Protein AF-A0A960VH17-F1 (afdb_monomer_lite)

Secondary structure (DSSP, 8-state):
--------------------SHHHHHH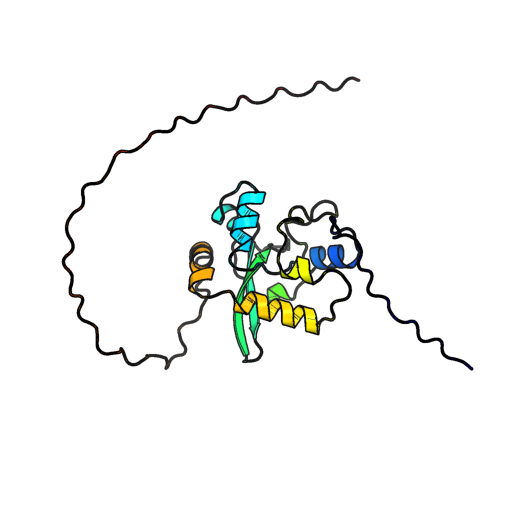HHH-PPPPPTTHHHHHHHHHTS-HHHHHHHHEEEEEEE-TTS-EEEEEEEPEE-TTPPTT-EE-HHHHHS--EETTEETTEETTGGG--HHHHH--S---HHHHHHHHHHHHHT--HHHHHHHHHHHTS-SSPPPPTT-----PPP------------------PPPPPPPPPPPPPP-

pLDDT: mean 80.79, std 18.69, range [43.81, 98.5]

Structure (mmCIF, N/CA/C/O backbone):
data_AF-A0A960VH17-F1
#
_entry.id   AF-A0A960VH17-F1
#
loop_
_atom_site.group_PDB
_atom_site.id
_atom_site.type_symbol
_atom_site.label_atom_id
_atom_site.label_alt_id
_atom_site.label_comp_id
_atom_site.label_asym_id
_atom_site.label_entity_id
_atom_site.label_seq_id
_atom_site.pdbx_PDB_ins_code
_atom_site.Cartn_x
_atom_site.Cartn_y
_atom_site.Cartn_z
_atom_site.occupancy
_atom_site.B_iso_or_equiv
_atom_site.auth_seq_id
_atom_site.auth_comp_id
_atom_site.auth_asym_id
_atom_site.auth_atom_id
_atom_site.pdbx_PDB_model_num
ATOM 1 N N . MET A 1 1 ? 15.219 -52.014 -0.906 1.00 49.75 1 MET A N 1
ATOM 2 C CA . MET A 1 1 ? 15.205 -50.657 -0.312 1.00 49.75 1 MET A CA 1
ATOM 3 C C . MET A 1 1 ? 14.188 -49.808 -1.069 1.00 49.75 1 MET A C 1
ATOM 5 O O . MET A 1 1 ? 14.532 -49.190 -2.068 1.00 49.75 1 MET A O 1
ATOM 9 N N . SER A 1 2 ? 12.920 -49.853 -0.655 1.00 45.81 2 SER A N 1
ATOM 10 C CA . SER A 1 2 ? 11.811 -49.176 -1.341 1.00 45.81 2 SER A CA 1
ATOM 11 C C . SER A 1 2 ? 11.645 -47.758 -0.803 1.00 45.81 2 SER A C 1
ATOM 13 O O . SER A 1 2 ? 11.395 -47.568 0.384 1.00 45.81 2 SER A O 1
ATOM 15 N N . ARG A 1 3 ? 11.810 -46.754 -1.669 1.00 52.03 3 ARG A N 1
ATOM 16 C CA . ARG A 1 3 ? 11.534 -45.353 -1.340 1.00 52.03 3 ARG A CA 1
ATOM 17 C C . ARG A 1 3 ? 10.036 -45.099 -1.508 1.00 52.03 3 ARG A C 1
ATOM 19 O O . ARG A 1 3 ? 9.555 -45.011 -2.633 1.00 52.03 3 ARG A O 1
ATOM 26 N N . SER A 1 4 ? 9.313 -44.986 -0.397 1.00 51.56 4 SER A N 1
ATOM 27 C CA . SER A 1 4 ? 7.929 -44.507 -0.390 1.00 51.56 4 SER A CA 1
ATOM 28 C C . SER A 1 4 ? 7.892 -43.037 -0.801 1.00 51.56 4 SER A C 1
ATOM 30 O O . SER A 1 4 ? 8.366 -42.161 -0.078 1.00 51.56 4 SER A O 1
ATOM 32 N N . ALA A 1 5 ? 7.338 -42.770 -1.980 1.00 49.50 5 ALA A N 1
ATOM 33 C CA . ALA A 1 5 ? 7.021 -41.429 -2.438 1.00 49.50 5 ALA A CA 1
ATOM 34 C C . ALA A 1 5 ? 5.767 -40.931 -1.702 1.00 49.50 5 ALA A C 1
ATOM 36 O O . ALA A 1 5 ? 4.652 -41.364 -1.988 1.00 49.50 5 ALA A O 1
ATOM 37 N N . SER A 1 6 ? 5.942 -40.020 -0.744 1.00 47.84 6 SER A N 1
ATOM 38 C CA . SER A 1 6 ? 4.823 -39.310 -0.121 1.00 47.84 6 SER A CA 1
ATOM 39 C C . SER A 1 6 ? 4.220 -38.331 -1.125 1.00 47.84 6 SER A C 1
ATOM 41 O O . SER A 1 6 ? 4.734 -37.231 -1.333 1.00 47.84 6 SER A O 1
ATOM 43 N N . ALA A 1 7 ? 3.120 -38.739 -1.754 1.00 47.25 7 ALA A N 1
ATOM 44 C CA . ALA A 1 7 ? 2.261 -37.859 -2.527 1.00 47.25 7 ALA A CA 1
ATOM 45 C C . ALA A 1 7 ? 1.708 -36.761 -1.602 1.00 47.25 7 ALA A C 1
ATOM 47 O O . ALA A 1 7 ? 0.885 -37.013 -0.721 1.00 47.25 7 ALA A O 1
ATOM 48 N N . GLY A 1 8 ? 2.196 -35.533 -1.784 1.00 43.81 8 GLY A N 1
ATOM 49 C CA . GLY A 1 8 ? 1.708 -34.344 -1.095 1.00 43.81 8 GLY A CA 1
ATOM 50 C C . GLY A 1 8 ? 0.272 -34.036 -1.508 1.00 43.81 8 GLY A C 1
ATOM 51 O O . GLY A 1 8 ? 0.038 -33.297 -2.463 1.00 43.81 8 GLY A O 1
ATOM 52 N N . GLY A 1 9 ? -0.692 -34.611 -0.788 1.00 44.69 9 GLY A N 1
ATOM 53 C CA . GLY A 1 9 ? -2.101 -34.261 -0.905 1.00 44.69 9 GLY A CA 1
ATOM 54 C C . GLY A 1 9 ? -2.288 -32.774 -0.615 1.00 44.69 9 GLY A C 1
ATOM 55 O O . GLY A 1 9 ? -2.031 -32.311 0.499 1.00 44.69 9 GLY A O 1
ATOM 56 N N . ARG A 1 10 ? -2.720 -32.017 -1.629 1.00 50.59 10 ARG A N 1
ATOM 57 C CA . ARG A 1 10 ? -3.148 -30.623 -1.473 1.00 50.59 10 ARG A CA 1
ATOM 58 C C . ARG A 1 10 ? -4.340 -30.631 -0.522 1.00 50.59 10 ARG A C 1
ATOM 60 O O . ARG A 1 10 ? -5.415 -31.102 -0.882 1.00 50.59 10 ARG A O 1
ATOM 67 N N . ARG A 1 11 ? -4.137 -30.176 0.714 1.00 49.09 11 ARG A N 1
ATOM 68 C CA . ARG A 1 11 ? -5.220 -30.063 1.690 1.00 49.09 11 ARG A CA 1
ATOM 69 C C . ARG A 1 11 ? -6.131 -28.924 1.245 1.00 49.09 11 ARG A C 1
ATOM 71 O O . ARG A 1 11 ? -5.797 -27.759 1.436 1.00 49.09 11 ARG A O 1
ATOM 78 N N . SER A 1 12 ? -7.279 -29.271 0.677 1.00 49.59 12 SER A N 1
ATOM 79 C CA . SER A 1 12 ? -8.431 -28.380 0.525 1.00 49.59 12 SER A CA 1
ATOM 80 C C . SER A 1 12 ? -9.071 -28.162 1.900 1.00 49.59 12 SER A C 1
ATOM 82 O O . SER A 1 12 ? -10.151 -28.671 2.185 1.00 49.59 12 SER A O 1
ATOM 84 N N . GLY A 1 13 ? -8.350 -27.501 2.808 1.00 47.81 13 GLY A N 1
ATOM 85 C CA . GLY A 1 13 ? -8.914 -27.079 4.086 1.00 47.81 13 GLY A CA 1
ATOM 86 C C . GLY A 1 13 ? -9.964 -25.980 3.880 1.00 47.81 13 GLY A C 1
ATOM 87 O O . GLY A 1 13 ? -9.928 -25.295 2.853 1.00 47.81 13 GLY A O 1
ATOM 88 N N . PRO A 1 14 ? -10.892 -25.789 4.837 1.00 47.84 14 PRO A N 1
ATOM 89 C CA . PRO A 1 14 ? -11.788 -24.635 4.826 1.00 47.84 14 PRO A CA 1
ATOM 90 C C . PRO A 1 14 ? -10.966 -23.340 4.733 1.00 47.84 14 PRO A C 1
ATOM 92 O O . PRO A 1 14 ? -9.816 -23.329 5.189 1.00 47.84 14 PRO A O 1
ATOM 95 N N . PRO A 1 15 ? -11.512 -22.255 4.149 1.00 54.75 15 PRO A N 1
ATOM 96 C CA . PRO A 1 15 ? -10.801 -20.989 4.078 1.00 54.75 15 PRO A CA 1
ATOM 97 C C . PRO A 1 15 ? -10.392 -20.606 5.497 1.00 54.75 15 PRO A C 1
ATOM 99 O O . PRO A 1 15 ? -11.246 -20.370 6.351 1.00 54.75 15 PRO A O 1
ATOM 102 N N . VAL A 1 16 ? -9.082 -20.606 5.757 1.00 55.97 16 VAL A N 1
ATOM 103 C CA . VAL A 1 16 ? -8.536 -20.118 7.020 1.00 55.97 16 VAL A CA 1
ATOM 104 C C . VAL A 1 16 ? -9.136 -18.733 7.246 1.00 55.97 16 VAL A C 1
ATOM 106 O O . VAL A 1 16 ? -9.121 -17.886 6.359 1.00 55.97 16 VAL A O 1
ATOM 109 N N . SER A 1 17 ? -9.783 -18.539 8.389 1.00 62.47 17 SER A N 1
ATOM 110 C CA . SER A 1 17 ? -10.393 -17.267 8.786 1.00 62.47 17 SER A CA 1
ATOM 111 C C . SER A 1 17 ? -9.445 -16.436 9.657 1.00 62.47 17 SER A C 1
ATOM 113 O O . SER A 1 17 ? -9.816 -15.363 10.127 1.00 62.47 17 SER A O 1
ATOM 115 N N . SER A 1 18 ? -8.225 -16.930 9.887 1.00 67.19 18 SER A N 1
ATOM 116 C CA . SER A 1 18 ? -7.222 -16.347 10.774 1.00 67.19 18 SER A CA 1
ATOM 117 C C . SER A 1 18 ? -5.818 -16.391 10.153 1.00 67.19 18 SER A C 1
ATOM 119 O O . SER A 1 18 ? -5.448 -17.307 9.42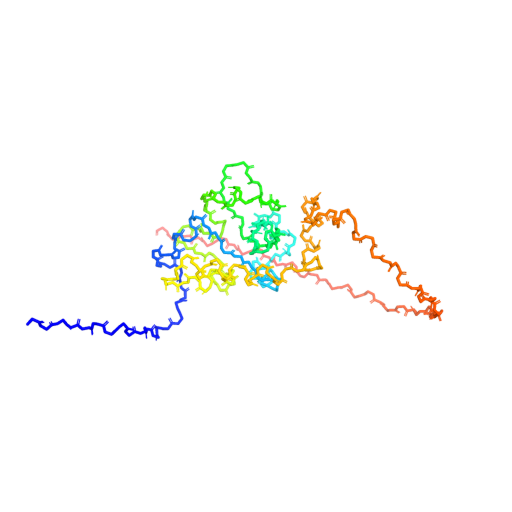3 1.00 67.19 18 SER A O 1
ATOM 121 N N . CYS A 1 19 ? -5.016 -15.363 10.448 1.00 70.38 19 CYS A N 1
ATOM 122 C CA . CYS A 1 19 ? -3.576 -15.281 10.151 1.00 70.38 19 CYS A CA 1
ATOM 123 C C . CYS A 1 19 ? -2.741 -15.878 11.308 1.00 70.38 19 CYS A C 1
ATOM 125 O O . CYS A 1 19 ? -1.740 -15.291 11.717 1.00 70.38 19 CYS A O 1
ATOM 127 N N . ASP A 1 20 ? -3.161 -16.989 11.910 1.00 80.06 20 ASP A N 1
ATOM 128 C CA . ASP A 1 20 ? -2.498 -17.534 13.104 1.00 80.06 20 ASP A CA 1
ATOM 129 C C . ASP A 1 20 ? -1.308 -18.454 12.798 1.00 80.06 20 ASP A C 1
ATOM 131 O O . ASP A 1 20 ? -0.511 -18.718 13.704 1.00 80.06 20 ASP A O 1
ATOM 135 N N . CYS A 1 21 ? -1.126 -18.886 11.548 1.00 85.00 21 CYS A N 1
ATOM 136 C CA . CYS A 1 21 ? 0.001 -19.726 11.158 1.00 85.00 21 CYS A CA 1
ATOM 137 C C . CYS A 1 21 ? 1.337 -18.956 11.184 1.00 85.00 21 CYS A C 1
ATOM 139 O O . CYS A 1 21 ? 1.386 -17.728 11.047 1.00 85.00 21 CYS A O 1
ATOM 141 N N . ARG A 1 22 ? 2.448 -19.692 11.336 1.00 86.81 22 ARG A N 1
ATOM 142 C CA . ARG A 1 22 ? 3.808 -19.126 11.412 1.00 86.81 22 ARG A CA 1
ATOM 143 C C . ARG A 1 22 ? 4.125 -18.210 10.224 1.00 86.81 22 ARG A C 1
ATOM 145 O O . ARG A 1 22 ? 4.656 -17.123 10.436 1.00 86.81 22 ARG A O 1
ATOM 152 N N . ASP A 1 23 ? 3.754 -18.617 9.013 1.00 85.25 23 ASP A N 1
ATOM 153 C CA . ASP A 1 23 ? 4.067 -17.885 7.781 1.00 85.25 23 ASP A CA 1
ATOM 154 C C . ASP A 1 23 ? 3.298 -16.561 7.692 1.00 85.25 23 ASP A C 1
ATOM 156 O O . ASP A 1 23 ? 3.877 -15.523 7.378 1.00 85.25 23 ASP A O 1
ATOM 160 N N . CYS A 1 24 ? 2.009 -16.557 8.049 1.00 86.06 24 CYS A N 1
ATOM 161 C CA . CYS A 1 24 ? 1.203 -15.336 8.082 1.00 86.06 24 CYS A CA 1
ATOM 162 C C . CYS A 1 24 ? 1.734 -14.328 9.102 1.00 86.06 24 CYS A C 1
ATOM 164 O O . CYS A 1 24 ? 1.827 -13.134 8.798 1.00 86.06 24 CYS A O 1
ATOM 166 N N . ARG A 1 25 ? 2.114 -14.798 10.297 1.00 90.44 25 ARG A N 1
ATOM 167 C CA . ARG A 1 25 ? 2.736 -13.943 11.317 1.00 90.44 25 ARG A CA 1
ATOM 168 C C . ARG A 1 25 ? 4.072 -13.396 10.823 1.00 90.44 25 ARG A C 1
ATOM 170 O O . ARG A 1 25 ? 4.312 -12.199 10.943 1.00 90.44 25 ARG A O 1
ATOM 177 N N . ALA A 1 26 ? 4.909 -14.238 10.214 1.00 89.94 26 ALA A N 1
ATOM 178 C CA . ALA A 1 26 ? 6.190 -13.819 9.653 1.00 89.94 26 ALA A CA 1
ATOM 179 C C . ALA A 1 26 ? 6.017 -12.763 8.548 1.00 89.94 26 ALA A C 1
ATOM 181 O O . ALA A 1 26 ? 6.716 -11.751 8.567 1.00 89.94 26 ALA A O 1
ATOM 182 N N . ALA A 1 27 ? 5.055 -12.933 7.637 1.00 89.31 27 ALA A N 1
ATOM 183 C CA . ALA A 1 27 ? 4.738 -11.931 6.620 1.00 89.31 27 ALA A CA 1
ATOM 184 C C . ALA A 1 27 ? 4.306 -10.601 7.261 1.00 89.31 27 ALA A C 1
ATOM 186 O O . ALA A 1 27 ? 4.844 -9.545 6.929 1.00 89.31 27 ALA A O 1
ATOM 187 N N . CYS A 1 28 ? 3.413 -10.654 8.254 1.00 92.94 28 CYS A N 1
ATOM 188 C CA . CYS A 1 28 ? 2.972 -9.472 8.994 1.00 92.94 28 CYS A CA 1
ATOM 189 C C . CYS A 1 28 ? 4.098 -8.772 9.771 1.00 92.94 28 CYS A C 1
ATOM 191 O O . CYS A 1 28 ? 3.999 -7.574 10.018 1.00 92.94 28 CYS A O 1
ATOM 193 N N . LEU A 1 29 ? 5.157 -9.484 10.158 1.00 92.81 29 LEU A N 1
ATOM 194 C CA . LEU A 1 29 ? 6.294 -8.928 10.896 1.00 92.81 29 LEU A CA 1
ATOM 195 C C . LEU A 1 29 ? 7.413 -8.374 9.998 1.00 92.81 29 LEU A C 1
ATOM 197 O O . LEU A 1 29 ? 8.260 -7.637 10.496 1.00 92.81 29 LEU A O 1
ATOM 201 N N . ASN A 1 30 ? 7.428 -8.702 8.701 1.00 90.38 30 ASN A N 1
ATOM 202 C CA . ASN A 1 30 ? 8.546 -8.367 7.809 1.00 90.38 30 ASN A CA 1
ATOM 203 C C . ASN A 1 30 ? 8.131 -7.565 6.568 1.00 90.38 30 ASN A C 1
ATOM 205 O O . ASN A 1 30 ? 8.759 -6.556 6.224 1.00 90.38 30 ASN A O 1
ATOM 209 N N . SER A 1 31 ? 7.088 -8.021 5.878 1.00 85.75 31 SER A N 1
ATOM 210 C CA . SER A 1 31 ? 6.718 -7.550 4.544 1.00 85.75 31 SER A CA 1
ATOM 211 C C . SER A 1 31 ? 5.203 -7.602 4.380 1.00 85.75 31 SER A C 1
ATOM 213 O O . SER A 1 31 ? 4.673 -8.619 3.927 1.00 85.75 31 SER A O 1
ATOM 215 N N . PRO A 1 32 ? 4.479 -6.527 4.740 1.00 85.62 32 PRO A N 1
ATOM 216 C CA . PRO A 1 32 ? 3.076 -6.431 4.377 1.00 85.62 32 PRO A CA 1
ATOM 217 C C . PRO A 1 32 ? 2.916 -6.525 2.855 1.00 85.62 32 PRO A C 1
ATOM 219 O O . PRO A 1 32 ? 3.724 -5.991 2.094 1.00 85.62 32 PRO A O 1
ATOM 222 N N . GLY A 1 33 ? 1.874 -7.231 2.428 1.00 94.12 33 GLY A N 1
ATOM 223 C CA . GLY A 1 33 ? 1.557 -7.424 1.020 1.00 94.12 33 GLY A CA 1
ATOM 224 C C . GLY A 1 33 ? 0.962 -6.178 0.366 1.00 94.12 33 GLY A C 1
ATOM 225 O O . GLY A 1 33 ? 0.582 -5.219 1.034 1.00 94.12 33 GLY A O 1
ATOM 226 N N . TRP A 1 34 ? 0.848 -6.208 -0.955 1.00 97.06 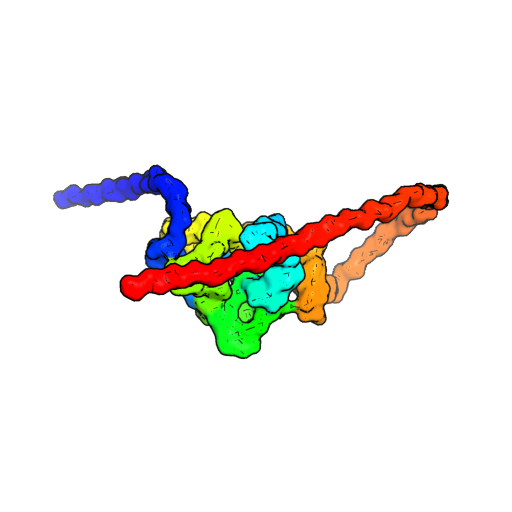34 TRP A N 1
ATOM 227 C CA . TRP A 1 34 ? 0.410 -5.072 -1.758 1.00 97.06 34 TRP A CA 1
ATOM 228 C C . TRP A 1 34 ? -1.065 -5.169 -2.143 1.00 97.06 34 TRP A C 1
ATOM 230 O O . TRP A 1 34 ? -1.589 -6.251 -2.430 1.00 97.06 34 TRP A O 1
ATOM 240 N N . PHE A 1 35 ? -1.748 -4.025 -2.134 1.00 98.25 35 PHE A N 1
ATOM 241 C CA . PHE A 1 35 ? -3.146 -3.925 -2.539 1.00 98.25 35 PHE A CA 1
ATOM 242 C C . PHE A 1 35 ? -3.265 -3.850 -4.058 1.00 98.25 35 PHE A C 1
ATOM 244 O O . PHE A 1 35 ? -2.418 -3.269 -4.731 1.00 98.25 35 PHE A O 1
ATOM 251 N N . ARG A 1 36 ? -4.370 -4.353 -4.605 1.00 98.00 36 ARG A N 1
ATOM 252 C CA . ARG A 1 36 ? -4.872 -3.959 -5.928 1.00 98.00 36 ARG A CA 1
ATOM 253 C C . ARG A 1 36 ? -5.592 -2.603 -5.840 1.00 98.00 36 ARG A C 1
ATOM 255 O O . ARG A 1 36 ? -6.128 -2.291 -4.774 1.00 98.00 36 ARG A O 1
ATOM 262 N N . PRO A 1 37 ? -5.708 -1.837 -6.944 1.00 96.75 37 PRO A N 1
ATOM 263 C CA . PRO A 1 37 ? -6.351 -0.517 -6.944 1.00 96.75 37 PRO A CA 1
ATOM 264 C C . PRO A 1 37 ? -7.713 -0.441 -6.235 1.00 96.75 37 PRO A C 1
ATOM 266 O O . PRO A 1 37 ? -7.950 0.459 -5.434 1.00 96.75 37 PRO A O 1
ATOM 269 N N . GLY A 1 38 ? -8.597 -1.417 -6.460 1.00 95.88 38 GLY A N 1
ATOM 270 C CA . GLY A 1 38 ? -9.926 -1.443 -5.836 1.00 95.88 38 GLY A CA 1
ATOM 271 C C . GLY A 1 38 ? -9.944 -1.827 -4.349 1.00 95.88 38 GLY A C 1
ATOM 272 O O . GLY A 1 38 ? -10.905 -1.504 -3.652 1.00 95.88 38 GLY A O 1
ATOM 273 N N . GLN A 1 39 ? -8.902 -2.488 -3.832 1.00 98.19 39 GLN A N 1
ATOM 274 C CA . GLN A 1 39 ? -8.908 -3.015 -2.461 1.00 98.19 39 GLN A CA 1
ATOM 275 C C . GLN A 1 39 ? -8.767 -1.922 -1.400 1.00 98.19 39 GLN A C 1
ATOM 277 O O . GLN A 1 39 ? -9.296 -2.076 -0.303 1.00 98.19 39 GLN A O 1
ATOM 282 N N . VAL A 1 40 ? -8.120 -0.795 -1.718 1.00 98.31 40 VAL A N 1
ATOM 283 C CA . VAL A 1 40 ? -7.977 0.313 -0.757 1.00 98.31 40 VAL A CA 1
ATOM 284 C C . VAL A 1 40 ? -9.343 0.898 -0.382 1.00 98.31 40 VAL A C 1
ATOM 286 O O . VAL A 1 40 ? -9.575 1.232 0.777 1.00 98.31 40 VAL A O 1
ATOM 289 N N . LYS A 1 41 ? -10.292 0.946 -1.328 1.00 98.19 41 LYS A N 1
ATOM 290 C CA . LYS A 1 41 ? -11.676 1.355 -1.045 1.00 98.19 41 LYS A CA 1
ATOM 291 C C . LYS A 1 41 ? -12.376 0.370 -0.104 1.00 98.19 41 LYS A C 1
ATOM 293 O O . LYS A 1 41 ? -13.049 0.800 0.826 1.00 98.19 41 LYS A O 1
ATOM 298 N N . ALA A 1 42 ? -12.206 -0.935 -0.325 1.00 98.06 42 ALA A N 1
ATOM 299 C CA . ALA A 1 42 ? -12.773 -1.965 0.548 1.00 98.06 42 ALA A CA 1
ATOM 300 C C . ALA A 1 42 ? -12.196 -1.885 1.971 1.00 98.06 42 ALA A C 1
ATOM 302 O O . ALA A 1 42 ? -12.942 -1.980 2.941 1.00 98.06 42 ALA A O 1
ATOM 303 N N . LEU A 1 43 ? -10.889 -1.632 2.092 1.00 98.38 43 LEU A N 1
ATOM 304 C CA . LEU A 1 43 ? -10.232 -1.376 3.370 1.00 98.38 43 LEU A CA 1
ATOM 305 C C . LEU A 1 43 ? -10.820 -0.149 4.078 1.00 98.38 43 LEU A C 1
ATOM 307 O O . LEU A 1 43 ? -11.151 -0.231 5.254 1.00 98.38 43 LEU A O 1
ATOM 311 N N . ALA A 1 44 ? -10.971 0.972 3.370 1.00 98.38 44 ALA A N 1
ATOM 312 C CA . ALA A 1 44 ? -11.526 2.197 3.942 1.00 98.38 44 ALA A CA 1
ATOM 313 C C . ALA A 1 44 ? -12.952 1.991 4.477 1.00 98.38 44 ALA A C 1
ATOM 315 O O . ALA A 1 44 ? -13.243 2.345 5.617 1.00 98.38 44 ALA A O 1
ATOM 316 N N . ILE A 1 45 ? -13.803 1.305 3.704 1.00 98.31 45 ILE A N 1
ATOM 317 C CA . ILE A 1 45 ? -15.154 0.915 4.135 1.00 98.31 45 ILE A CA 1
ATOM 318 C C . ILE A 1 45 ? -15.099 0.029 5.384 1.00 98.31 45 ILE A C 1
ATOM 320 O O . ILE A 1 45 ? -15.846 0.264 6.329 1.00 98.31 45 ILE A O 1
ATOM 324 N N . HIS A 1 46 ? -14.211 -0.967 5.407 1.00 97.50 46 HIS A N 1
ATOM 325 C CA . HIS A 1 46 ? -14.062 -1.878 6.542 1.00 97.50 46 HIS A CA 1
ATOM 326 C C . HIS A 1 46 ? -13.642 -1.160 7.831 1.00 97.50 46 HIS A C 1
ATOM 328 O O . HIS A 1 46 ? -14.105 -1.521 8.908 1.00 97.50 46 HIS A O 1
ATOM 334 N N . LEU A 1 47 ? -12.790 -0.138 7.719 1.00 97.50 47 LEU A N 1
ATOM 335 C CA . LEU A 1 47 ? -12.339 0.669 8.854 1.00 97.50 47 LEU A CA 1
ATOM 336 C C . LEU A 1 47 ? -13.329 1.780 9.238 1.00 97.50 47 LEU A C 1
ATOM 338 O O . LEU A 1 47 ? -13.180 2.374 10.301 1.00 97.50 47 LEU A O 1
ATOM 342 N N . GLY A 1 48 ? -14.333 2.063 8.402 1.00 98.19 48 GLY A N 1
ATOM 343 C CA . GLY A 1 48 ? -15.257 3.179 8.612 1.00 98.19 48 GLY A CA 1
ATOM 344 C C . GLY A 1 48 ? -14.595 4.549 8.434 1.00 98.19 48 GLY A C 1
ATOM 345 O O . GLY A 1 48 ? -14.999 5.515 9.074 1.00 98.19 48 GLY A O 1
ATOM 346 N N . GLU A 1 49 ? -13.574 4.635 7.582 1.00 98.50 49 GLU A N 1
ATOM 347 C CA . GLU A 1 49 ? -12.749 5.829 7.379 1.00 98.50 49 GLU A CA 1
ATOM 348 C C . GLU A 1 49 ? -12.722 6.242 5.902 1.00 98.50 49 GLU A C 1
ATOM 350 O O . GLU A 1 49 ? -13.073 5.465 5.009 1.00 98.50 49 GLU A O 1
ATOM 355 N N . SER A 1 50 ? -12.291 7.474 5.615 1.00 98.25 50 SER A N 1
ATOM 356 C CA . SER A 1 50 ? -12.053 7.897 4.234 1.00 98.25 50 SER A CA 1
ATOM 357 C C . SER A 1 50 ? -10.777 7.251 3.673 1.00 98.25 50 SER A C 1
ATOM 359 O O . SER A 1 50 ? -9.868 6.874 4.413 1.00 98.25 50 SER A O 1
ATOM 361 N N . ILE A 1 51 ? -10.670 7.137 2.343 1.00 98.12 51 ILE A N 1
ATOM 362 C CA . ILE A 1 51 ? -9.444 6.626 1.699 1.00 98.12 51 ILE A CA 1
ATOM 363 C C . ILE A 1 51 ? -8.230 7.494 2.065 1.00 98.12 51 ILE A C 1
ATOM 365 O O . ILE A 1 51 ? -7.138 6.963 2.268 1.00 98.12 51 ILE A O 1
ATOM 369 N N . GLU A 1 52 ? -8.422 8.811 2.158 1.00 98.12 52 GLU A N 1
ATOM 370 C CA . GLU A 1 52 ? -7.368 9.753 2.526 1.00 98.12 52 GLU A CA 1
ATOM 371 C C . GLU A 1 52 ? -6.874 9.522 3.959 1.00 98.12 52 GLU A C 1
ATOM 373 O O . GLU A 1 52 ? -5.666 9.393 4.166 1.00 98.12 52 GLU A O 1
ATOM 378 N N . ASP A 1 53 ? -7.786 9.398 4.927 1.00 98.44 53 ASP A N 1
ATOM 379 C CA . ASP A 1 53 ? -7.430 9.174 6.334 1.00 98.44 53 ASP A CA 1
ATOM 380 C C . ASP A 1 53 ? -6.698 7.845 6.512 1.00 98.44 53 ASP A C 1
ATOM 382 O O . ASP A 1 53 ? -5.632 7.784 7.134 1.00 98.44 53 ASP A O 1
ATOM 386 N N . VAL A 1 54 ? -7.205 6.780 5.878 1.00 98.38 54 VAL A N 1
ATOM 387 C CA . VAL A 1 54 ? -6.538 5.474 5.894 1.00 98.38 54 VAL A CA 1
ATOM 388 C C . VAL A 1 54 ? -5.145 5.575 5.286 1.00 98.38 54 VAL A C 1
ATOM 390 O O . VAL A 1 54 ? -4.201 4.997 5.832 1.00 98.38 54 VAL A O 1
ATOM 393 N N . PHE A 1 55 ? -4.983 6.323 4.194 1.00 98.31 55 PHE A N 1
ATOM 394 C CA . PHE A 1 55 ? -3.682 6.495 3.566 1.00 98.31 55 PHE A CA 1
ATOM 395 C C . PHE A 1 55 ? -2.690 7.222 4.480 1.00 98.31 55 PHE A C 1
ATOM 397 O O . PHE A 1 55 ? -1.608 6.691 4.746 1.00 98.31 55 PHE A O 1
ATOM 404 N N . ARG A 1 56 ? -3.077 8.387 5.011 1.00 97.44 56 ARG A N 1
ATOM 405 C CA . ARG A 1 56 ? -2.236 9.219 5.888 1.00 97.44 56 ARG A CA 1
ATOM 406 C C . ARG A 1 56 ? -1.872 8.532 7.201 1.00 97.44 56 ARG A C 1
ATOM 408 O O . ARG A 1 56 ? -0.799 8.794 7.734 1.00 97.44 56 ARG A O 1
ATOM 415 N N . ALA A 1 57 ? -2.743 7.668 7.717 1.00 97.75 57 ALA A N 1
ATOM 416 C CA . ALA A 1 57 ? -2.536 7.011 9.003 1.00 97.75 57 ALA A CA 1
ATOM 417 C C . ALA A 1 57 ? -1.899 5.618 8.894 1.00 97.75 57 ALA A C 1
ATOM 419 O O . ALA A 1 57 ? -1.255 5.173 9.844 1.00 97.75 57 ALA A O 1
ATOM 420 N N . ARG A 1 58 ? -2.109 4.880 7.791 1.00 98.19 58 ARG A N 1
ATOM 421 C CA . ARG A 1 58 ? -1.831 3.428 7.767 1.00 98.19 58 ARG A CA 1
ATOM 422 C C . ARG A 1 58 ? -1.274 2.874 6.462 1.00 98.19 58 ARG A C 1
ATOM 424 O O . ARG A 1 58 ? -0.916 1.698 6.432 1.00 98.19 58 ARG A O 1
ATOM 431 N N . LEU A 1 59 ? -1.175 3.648 5.389 1.00 98.38 59 LEU A N 1
ATOM 432 C CA . LEU A 1 59 ? -0.655 3.135 4.118 1.00 98.38 59 LEU A CA 1
ATOM 433 C C . LEU A 1 59 ? 0.629 3.849 3.709 1.00 98.38 59 LEU A C 1
ATOM 435 O O . LEU A 1 59 ? 1.052 4.832 4.311 1.00 98.38 59 LEU A O 1
ATOM 439 N N . ALA A 1 60 ? 1.266 3.313 2.682 1.00 97.19 60 ALA A N 1
ATOM 440 C CA . ALA A 1 60 ? 2.379 3.926 1.985 1.00 97.19 60 ALA A CA 1
ATOM 441 C C . ALA A 1 60 ? 2.291 3.577 0.497 1.00 97.19 60 ALA A C 1
ATOM 443 O O . ALA A 1 60 ? 1.637 2.602 0.110 1.00 97.19 60 ALA A O 1
ATOM 444 N N . VAL A 1 61 ? 2.974 4.360 -0.333 1.00 97.44 61 VAL A N 1
ATOM 445 C CA . VAL A 1 61 ? 3.264 3.970 -1.713 1.00 97.44 61 VAL A CA 1
ATOM 446 C C . VAL A 1 61 ? 4.633 3.306 -1.725 1.00 97.44 61 VAL A C 1
ATOM 448 O O . VAL A 1 61 ? 5.628 3.936 -1.384 1.00 97.44 61 VAL A O 1
ATOM 451 N N . GLY A 1 62 ? 4.700 2.041 -2.117 1.00 95.44 62 GLY A N 1
ATOM 452 C CA . GLY A 1 62 ? 5.967 1.348 -2.309 1.00 95.44 62 GLY A CA 1
ATOM 453 C C . GLY A 1 62 ? 6.447 1.417 -3.756 1.00 95.44 62 GLY A C 1
ATOM 454 O O . GLY A 1 62 ? 5.639 1.555 -4.677 1.00 95.44 62 GLY A O 1
ATOM 455 N N . VAL A 1 63 ? 7.751 1.216 -3.952 1.00 94.25 63 VAL A N 1
ATOM 456 C CA . VAL A 1 63 ? 8.388 0.979 -5.256 1.00 94.25 63 VAL A CA 1
ATOM 457 C C . VAL A 1 63 ? 8.734 -0.504 -5.440 1.00 94.25 63 VAL A C 1
ATOM 459 O O . VAL A 1 63 ? 9.186 -1.170 -4.514 1.00 94.25 63 VAL A O 1
ATOM 462 N N . THR A 1 64 ? 8.562 -1.042 -6.646 1.00 93.62 64 THR A N 1
ATOM 463 C CA . THR A 1 64 ? 9.059 -2.371 -7.025 1.00 93.62 64 THR A CA 1
ATOM 464 C C . THR A 1 64 ? 9.775 -2.331 -8.374 1.00 93.62 64 THR A C 1
ATOM 466 O O . THR A 1 64 ? 9.416 -1.538 -9.246 1.00 93.62 64 THR A O 1
ATOM 469 N N . ALA A 1 65 ? 10.782 -3.189 -8.541 1.00 93.50 65 ALA A N 1
ATOM 470 C CA . ALA A 1 65 ? 11.510 -3.347 -9.793 1.00 93.50 65 ALA A CA 1
ATOM 471 C C . ALA A 1 65 ? 10.822 -4.382 -10.693 1.00 93.50 65 ALA A C 1
ATOM 473 O O . ALA A 1 65 ? 10.480 -5.493 -10.266 1.00 93.50 65 ALA A O 1
ATOM 474 N N . MET A 1 66 ? 10.651 -4.019 -11.957 1.00 94.00 66 MET A N 1
ATOM 475 C CA . MET A 1 66 ? 10.079 -4.870 -12.993 1.00 94.00 66 MET A CA 1
ATOM 476 C C . MET A 1 66 ? 11.178 -5.600 -13.783 1.00 94.00 66 MET A C 1
ATOM 478 O O . MET A 1 66 ? 12.338 -5.190 -13.740 1.00 94.00 66 MET A O 1
ATOM 482 N N . PRO A 1 67 ? 10.846 -6.690 -14.506 1.00 92.56 67 PRO A N 1
ATOM 483 C CA . PRO A 1 67 ? 11.824 -7.425 -15.316 1.00 92.56 67 PRO A CA 1
ATOM 484 C C . PRO A 1 67 ? 12.524 -6.581 -16.390 1.00 92.56 67 PRO A C 1
ATOM 486 O O . PRO A 1 67 ? 13.665 -6.862 -16.727 1.00 92.56 67 PR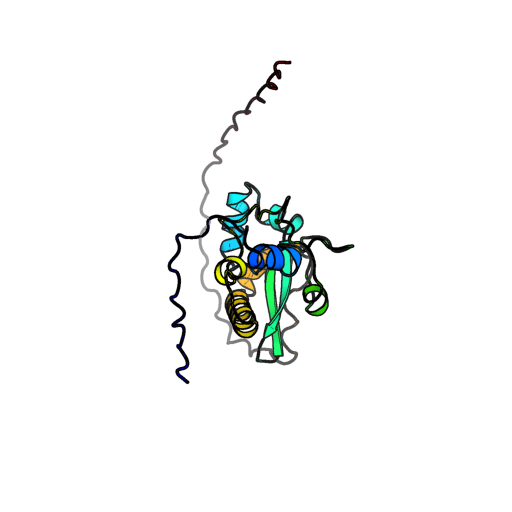O A O 1
ATOM 489 N N . ASP A 1 68 ? 11.855 -5.547 -16.903 1.00 93.12 68 ASP A N 1
ATOM 490 C CA . ASP A 1 68 ? 12.392 -4.600 -17.890 1.00 93.12 68 ASP A CA 1
ATOM 491 C C . ASP A 1 68 ? 13.298 -3.516 -17.269 1.00 93.12 68 ASP A C 1
ATOM 493 O O . ASP A 1 68 ? 13.681 -2.564 -17.943 1.00 93.12 68 ASP A O 1
ATOM 497 N N . GLY A 1 69 ? 13.606 -3.619 -15.972 1.00 92.75 69 GLY A N 1
ATOM 498 C CA . GLY A 1 69 ? 14.373 -2.625 -15.222 1.00 92.75 69 GLY A CA 1
ATOM 499 C C . GLY A 1 69 ? 13.572 -1.383 -14.820 1.00 92.75 69 GLY A C 1
ATOM 500 O O . GLY A 1 69 ? 14.085 -0.548 -14.075 1.00 92.75 69 GLY A O 1
ATOM 501 N N . SER A 1 70 ? 12.313 -1.250 -15.253 1.00 92.12 70 SER A N 1
ATOM 502 C CA . SER A 1 70 ? 11.468 -0.126 -14.851 1.00 92.12 70 SER A CA 1
ATOM 503 C C . SER A 1 70 ? 11.059 -0.225 -13.380 1.00 92.12 70 SER A C 1
ATOM 505 O O . SER A 1 70 ? 10.930 -1.308 -12.800 1.00 92.12 70 SER A O 1
ATOM 507 N N . LEU A 1 71 ? 10.823 0.934 -12.763 1.00 92.94 71 LEU A N 1
ATOM 508 C CA . LEU A 1 71 ? 10.261 1.026 -11.421 1.00 92.94 71 LEU A CA 1
ATOM 509 C C . LEU A 1 71 ? 8.757 1.261 -11.506 1.00 92.94 71 LEU A C 1
ATOM 511 O O . LEU A 1 71 ? 8.279 2.120 -12.252 1.00 92.94 71 LEU A O 1
ATOM 515 N N . ARG A 1 72 ? 7.999 0.514 -10.708 1.00 95.81 72 ARG A N 1
ATOM 516 C CA . ARG A 1 72 ? 6.549 0.669 -10.591 1.00 95.81 72 ARG A CA 1
ATOM 517 C C . ARG A 1 72 ? 6.155 0.931 -9.152 1.00 95.81 72 ARG A C 1
ATOM 519 O O . ARG A 1 72 ? 6.832 0.504 -8.222 1.00 95.81 72 ARG A O 1
ATOM 526 N N . HIS A 1 73 ? 5.040 1.630 -9.002 1.00 96.56 73 HIS A N 1
ATOM 527 C CA . HIS A 1 73 ? 4.503 2.037 -7.716 1.00 96.56 73 HIS A CA 1
ATOM 528 C C . HIS A 1 73 ? 3.207 1.294 -7.424 1.00 96.56 73 HIS A C 1
ATOM 530 O O . HIS A 1 73 ? 2.497 0.876 -8.334 1.00 96.56 73 HIS A O 1
ATOM 536 N N . GLY A 1 74 ? 2.875 1.176 -6.149 1.00 97.31 74 GLY A N 1
ATOM 537 C CA . GLY A 1 74 ? 1.646 0.547 -5.688 1.00 97.31 74 GLY A CA 1
ATOM 538 C C . GLY A 1 74 ? 1.422 0.834 -4.213 1.00 97.31 74 GLY A C 1
ATOM 539 O O . GLY A 1 74 ? 2.338 1.244 -3.502 1.00 97.31 74 GLY A O 1
ATOM 540 N N . VAL A 1 75 ? 0.186 0.657 -3.761 1.00 98.06 75 VAL A N 1
ATOM 541 C CA . VAL A 1 75 ? -0.190 0.958 -2.377 1.00 98.06 75 VAL A CA 1
ATOM 542 C C . VAL A 1 75 ? -0.063 -0.291 -1.516 1.00 98.06 75 VAL A C 1
ATOM 544 O O . VAL A 1 75 ? -0.498 -1.380 -1.897 1.00 98.06 75 VAL A O 1
ATOM 547 N N . MET A 1 76 ? 0.507 -0.122 -0.330 1.00 97.75 76 MET A N 1
ATOM 548 C CA . MET A 1 76 ? 0.715 -1.185 0.648 1.00 97.75 76 MET A CA 1
ATOM 549 C C . MET A 1 76 ? 0.441 -0.678 2.070 1.00 97.75 76 MET A C 1
ATOM 551 O O . MET A 1 76 ? 0.489 0.533 2.310 1.00 97.75 76 MET A O 1
ATOM 555 N N . PRO A 1 77 ? 0.166 -1.571 3.036 1.00 97.88 77 PRO A N 1
ATOM 556 C CA . PRO A 1 77 ? 0.189 -1.214 4.443 1.00 97.88 77 PRO A CA 1
ATOM 557 C C . PRO A 1 77 ? 1.534 -0.620 4.845 1.00 97.88 77 PRO A C 1
ATOM 559 O O . PRO A 1 77 ? 2.594 -1.095 4.437 1.00 97.88 77 PRO A O 1
ATOM 562 N N . HIS A 1 78 ? 1.490 0.392 5.696 1.00 97.44 78 HIS A N 1
ATOM 563 C CA . HIS A 1 78 ? 2.685 0.969 6.277 1.00 97.44 78 HIS A CA 1
ATOM 564 C C . HIS A 1 78 ? 3.399 -0.053 7.178 1.00 97.44 78 HIS A C 1
ATOM 566 O O . HIS A 1 78 ? 2.752 -0.797 7.929 1.00 97.44 78 HIS A O 1
ATOM 572 N N . LYS A 1 79 ? 4.738 -0.078 7.118 1.00 95.75 79 LYS A N 1
ATOM 573 C CA . LYS A 1 79 ? 5.552 -0.817 8.088 1.00 95.75 79 LYS A CA 1
ATOM 574 C C . LYS A 1 79 ? 5.901 0.110 9.248 1.00 95.75 79 LYS A C 1
ATOM 576 O O . LYS A 1 79 ? 6.548 1.131 9.043 1.00 95.75 79 LYS A O 1
ATOM 581 N N . LEU A 1 80 ? 5.520 -0.284 10.456 1.00 95.19 80 LEU A N 1
ATOM 582 C CA . LEU A 1 80 ? 5.942 0.347 11.696 1.00 95.19 80 LEU A CA 1
ATOM 583 C C . LEU A 1 80 ? 7.437 0.088 11.888 1.00 95.19 80 LEU A C 1
ATOM 585 O O . LEU A 1 80 ? 7.857 -1.031 12.196 1.00 95.19 80 LEU A O 1
ATOM 589 N N . ARG A 1 81 ? 8.225 1.133 11.642 1.00 88.62 81 ARG A N 1
ATOM 590 C CA . ARG A 1 81 ? 9.676 1.183 11.821 1.00 88.62 81 ARG A CA 1
ATOM 591 C C . ARG A 1 81 ? 10.084 2.616 12.150 1.00 88.62 81 ARG A C 1
ATOM 593 O O . ARG A 1 81 ? 9.426 3.559 11.710 1.00 88.62 81 ARG A O 1
ATOM 600 N N . ASP A 1 82 ? 11.191 2.762 12.864 1.00 79.12 82 ASP A N 1
ATOM 601 C CA . ASP A 1 82 ? 11.706 4.044 13.335 1.00 79.12 82 ASP A CA 1
ATOM 602 C C . ASP A 1 82 ? 11.806 5.095 12.216 1.00 79.12 82 ASP A C 1
ATOM 604 O O . ASP A 1 82 ? 12.442 4.894 11.174 1.00 79.12 82 ASP A O 1
ATOM 608 N N . GLY A 1 83 ? 11.128 6.224 12.447 1.00 84.12 83 GLY A N 1
ATOM 609 C CA . GLY A 1 83 ? 11.270 7.475 11.698 1.00 84.12 83 GLY A CA 1
ATOM 610 C C . GLY A 1 83 ? 10.452 7.618 10.412 1.00 84.12 83 GLY A C 1
ATOM 611 O O . GLY A 1 83 ? 10.334 8.735 9.903 1.00 84.12 83 GLY A O 1
ATOM 612 N N . LYS A 1 84 ? 9.851 6.549 9.873 1.00 90.94 84 LYS A N 1
ATOM 613 C CA . LYS A 1 84 ? 9.013 6.661 8.667 1.00 90.94 84 LYS A CA 1
ATOM 614 C C . LYS A 1 84 ? 7.557 6.892 9.035 1.00 90.94 84 LYS A C 1
ATOM 616 O O . LYS A 1 84 ? 6.983 6.176 9.842 1.00 90.94 84 LYS A O 1
ATOM 621 N N . LYS A 1 85 ? 6.954 7.895 8.400 1.00 94.25 85 LYS A N 1
ATOM 622 C CA . LYS A 1 85 ? 5.537 8.220 8.575 1.00 94.25 85 LYS A CA 1
ATOM 623 C C . LYS A 1 85 ? 4.695 7.491 7.521 1.00 94.25 85 LYS A C 1
ATOM 625 O O . LYS A 1 85 ? 5.176 7.314 6.394 1.00 94.25 85 LYS A O 1
ATOM 630 N N . PRO A 1 86 ? 3.463 7.075 7.837 1.00 96.94 86 PRO A N 1
ATOM 631 C CA . PRO A 1 86 ? 2.501 6.677 6.818 1.00 96.94 86 PRO A CA 1
ATOM 632 C C . PRO A 1 86 ? 2.186 7.842 5.862 1.00 96.94 86 PRO A C 1
ATOM 634 O O . PRO A 1 86 ? 2.588 8.984 6.088 1.00 96.94 86 PRO A O 1
ATOM 637 N N . GLY A 1 87 ? 1.541 7.537 4.738 1.00 96.12 87 GLY A N 1
ATOM 638 C CA . GLY A 1 87 ? 1.283 8.488 3.656 1.00 96.12 87 GLY A CA 1
ATOM 639 C C . GLY A 1 87 ? 2.521 8.889 2.841 1.00 96.12 87 GLY A C 1
ATOM 640 O O . GLY A 1 87 ? 2.461 9.844 2.073 1.00 96.12 87 GLY A O 1
ATOM 641 N N . SER A 1 88 ? 3.647 8.186 3.003 1.00 94.94 88 SER A N 1
ATOM 642 C CA . SER A 1 88 ? 4.912 8.463 2.310 1.00 94.94 88 SER A CA 1
ATOM 643 C C . SER A 1 88 ? 5.190 7.489 1.159 1.00 94.94 88 SER A C 1
ATOM 645 O O . SER A 1 88 ? 4.516 6.465 1.006 1.00 94.94 88 SER A O 1
ATOM 647 N N . VAL A 1 89 ? 6.206 7.813 0.355 1.00 95.25 89 VAL A N 1
ATOM 648 C CA . VAL A 1 89 ? 6.753 6.944 -0.697 1.00 95.25 89 VAL A CA 1
ATOM 649 C C . VAL A 1 89 ? 7.985 6.216 -0.168 1.00 95.25 89 VAL A C 1
ATOM 651 O O . VAL A 1 89 ? 8.823 6.833 0.487 1.00 95.25 89 VAL A O 1
ATOM 654 N N . TRP A 1 90 ? 8.075 4.913 -0.432 1.00 94.44 90 TRP A N 1
ATOM 655 C CA . TRP A 1 90 ? 9.139 4.038 0.054 1.00 94.44 90 TRP A CA 1
ATOM 656 C C . TRP A 1 90 ? 9.981 3.504 -1.101 1.00 94.44 90 TRP A C 1
ATOM 658 O O . TRP A 1 90 ? 9.450 2.895 -2.034 1.00 94.44 90 TRP A O 1
ATOM 668 N N . THR A 1 91 ? 11.297 3.686 -1.016 1.00 94.06 91 THR A N 1
ATOM 669 C CA . THR A 1 91 ? 12.255 3.166 -2.002 1.00 94.06 91 THR A CA 1
ATOM 670 C C . THR A 1 91 ? 12.410 1.644 -1.901 1.00 94.06 91 THR A C 1
ATOM 672 O O . THR A 1 91 ? 11.996 1.017 -0.923 1.00 94.06 91 THR A O 1
ATOM 675 N N . LEU A 1 92 ? 13.048 1.025 -2.904 1.00 92.56 92 LEU A N 1
ATOM 676 C CA . LEU A 1 92 ? 13.371 -0.410 -2.879 1.00 92.56 92 LEU A CA 1
ATOM 677 C C . LEU A 1 92 ? 14.186 -0.801 -1.639 1.00 92.56 92 LEU A C 1
ATOM 679 O O . LEU A 1 92 ? 13.875 -1.797 -0.988 1.00 92.56 92 LEU A O 1
ATOM 683 N N . GLU A 1 93 ? 15.197 -0.002 -1.295 1.00 93.00 93 GLU A N 1
ATOM 684 C CA . GLU A 1 93 ? 16.048 -0.243 -0.127 1.00 93.00 93 GLU A CA 1
ATOM 685 C C . GLU A 1 93 ? 15.243 -0.151 1.176 1.00 93.00 93 GLU A C 1
ATOM 687 O O . GLU A 1 93 ? 15.359 -0.993 2.068 1.00 93.00 93 GLU A O 1
ATOM 692 N N . GLU A 1 94 ? 14.364 0.845 1.278 1.00 93.38 94 GLU A N 1
ATOM 693 C CA . GLU A 1 94 ? 13.529 1.040 2.460 1.00 93.38 94 GLU A CA 1
ATOM 694 C C . GLU A 1 94 ? 12.535 -0.103 2.659 1.00 93.38 94 GLU A C 1
ATOM 696 O O . GLU A 1 94 ? 12.285 -0.492 3.805 1.00 93.38 94 GLU A O 1
ATOM 701 N N . LEU A 1 95 ? 12.004 -0.642 1.558 1.00 92.31 95 LEU A N 1
ATOM 702 C CA . LEU A 1 95 ? 11.095 -1.785 1.539 1.00 92.31 95 LEU A CA 1
ATOM 703 C C . LEU A 1 95 ? 11.780 -3.118 1.824 1.00 92.31 95 LEU A C 1
ATOM 705 O O . LEU A 1 95 ? 11.126 -4.003 2.379 1.00 92.31 95 LEU A O 1
ATOM 709 N N . ALA A 1 96 ? 13.055 -3.275 1.464 1.00 92.00 96 ALA A N 1
ATOM 710 C CA . ALA A 1 96 ? 13.821 -4.492 1.729 1.00 92.00 96 ALA A CA 1
ATOM 711 C C . ALA A 1 96 ? 14.056 -4.714 3.231 1.00 92.00 96 ALA A C 1
ATOM 713 O O . ALA A 1 96 ? 14.161 -5.848 3.694 1.00 92.00 96 ALA A O 1
ATOM 714 N N . ARG A 1 97 ? 14.090 -3.633 4.013 1.00 92.94 97 ARG A N 1
ATOM 715 C CA . ARG A 1 97 ? 14.239 -3.709 5.467 1.00 92.94 97 ARG A CA 1
ATOM 716 C C . ARG A 1 97 ? 12.956 -4.259 6.127 1.00 92.94 97 ARG A C 1
ATOM 718 O O . ARG A 1 97 ? 11.841 -3.867 5.739 1.00 92.94 97 ARG A O 1
ATOM 725 N N . PRO A 1 98 ? 13.089 -5.130 7.144 1.00 92.88 98 PRO A N 1
ATOM 726 C CA . PRO A 1 98 ? 11.948 -5.690 7.860 1.00 92.88 98 PRO A CA 1
ATOM 727 C C . PRO A 1 98 ? 11.210 -4.614 8.667 1.00 92.88 98 PRO A C 1
ATOM 729 O O . PRO A 1 98 ? 11.750 -3.548 8.976 1.00 92.88 98 PRO A O 1
ATOM 732 N N . GLY A 1 99 ? 9.951 -4.891 8.995 1.00 94.25 99 GLY A N 1
ATOM 733 C CA . GLY A 1 99 ? 9.128 -4.029 9.834 1.00 94.25 99 GLY A CA 1
ATOM 734 C C . GLY A 1 99 ? 7.723 -4.590 10.012 1.00 94.25 99 GLY A C 1
ATOM 735 O O . GLY A 1 99 ? 7.161 -5.198 9.096 1.00 94.25 99 GLY A O 1
ATOM 736 N N . ARG A 1 100 ? 7.143 -4.354 11.193 1.00 95.81 100 ARG A N 1
ATOM 737 C CA . ARG A 1 100 ? 5.811 -4.852 11.545 1.00 95.81 100 ARG A CA 1
ATOM 738 C C . ARG A 1 100 ? 4.740 -4.099 10.760 1.00 95.81 100 ARG A C 1
ATOM 740 O O . ARG A 1 100 ? 4.706 -2.876 10.766 1.00 95.81 100 ARG A O 1
ATOM 747 N N . CYS A 1 101 ? 3.829 -4.816 10.120 1.00 96.75 101 CYS A N 1
ATOM 748 C CA . CYS A 1 101 ? 2.645 -4.250 9.484 1.00 96.75 101 CYS A CA 1
ATOM 749 C C . CYS A 1 101 ? 1.805 -3.467 10.505 1.00 96.75 101 CYS A C 1
ATOM 751 O O . CYS A 1 101 ? 1.515 -3.974 11.589 1.00 96.75 101 CYS A O 1
ATOM 753 N N . VAL A 1 102 ? 1.351 -2.266 10.140 1.00 97.44 102 VAL A N 1
ATOM 754 C CA . VAL A 1 102 ? 0.489 -1.434 11.000 1.00 97.44 102 VAL A CA 1
ATOM 755 C C . VAL A 1 102 ? -0.826 -2.113 11.401 1.00 97.44 102 VAL A C 1
ATOM 757 O O . VAL A 1 102 ? -1.368 -1.825 12.462 1.00 97.44 102 VAL A O 1
ATOM 760 N N . PHE A 1 103 ? -1.318 -3.056 10.594 1.00 97.00 103 PHE A N 1
ATOM 761 C CA . PHE A 1 103 ? -2.538 -3.816 10.879 1.00 97.00 103 PHE A CA 1
ATOM 762 C C . PHE A 1 103 ? -2.292 -5.125 11.639 1.00 97.00 103 PHE A C 1
ATOM 764 O O . PHE A 1 103 ? -3.217 -5.915 11.809 1.00 97.00 103 PHE A O 1
ATOM 771 N N . TYR A 1 104 ? -1.056 -5.410 12.051 1.00 95.69 104 TYR A N 1
ATOM 772 C CA . TYR A 1 104 ? -0.752 -6.584 12.860 1.00 95.69 104 TYR A CA 1
ATOM 773 C C . TYR A 1 104 ? -0.640 -6.184 14.326 1.00 95.69 104 TYR A C 1
ATOM 775 O O . TYR A 1 104 ? 0.402 -5.690 14.756 1.00 95.69 104 TYR A O 1
ATOM 783 N N . ASP A 1 105 ? -1.712 -6.388 15.084 1.00 94.75 105 ASP A N 1
ATOM 784 C CA . ASP A 1 105 ? -1.805 -6.038 16.501 1.00 94.75 105 ASP A CA 1
ATOM 785 C C . ASP A 1 105 ? -2.024 -7.291 17.347 1.00 94.75 105 ASP A C 1
ATOM 787 O O . ASP A 1 105 ? -2.780 -8.172 16.954 1.00 94.75 105 ASP A O 1
ATOM 791 N N . ARG A 1 106 ? -1.352 -7.384 18.501 1.00 92.94 106 ARG A N 1
ATOM 792 C CA . ARG A 1 106 ? -1.503 -8.491 19.472 1.00 92.94 106 ARG A CA 1
ATOM 793 C C . ARG A 1 106 ? -1.535 -9.896 18.846 1.00 92.94 106 ARG A C 1
ATOM 795 O O . ARG A 1 106 ? -2.277 -10.772 19.277 1.00 92.94 106 ARG A O 1
ATOM 802 N N . GLY A 1 107 ? -0.712 -10.118 17.823 1.00 91.00 107 GLY A N 1
ATOM 803 C CA . GLY A 1 107 ? -0.598 -11.416 17.157 1.00 91.00 107 GLY A CA 1
ATOM 804 C C . GLY A 1 107 ? -1.645 -11.697 16.074 1.00 91.00 107 GLY A C 1
ATOM 805 O O . GLY A 1 107 ? -1.650 -12.799 15.530 1.00 91.00 107 GLY A O 1
ATOM 806 N N . VAL A 1 108 ? -2.511 -10.737 15.737 1.00 92.00 108 VAL A N 1
ATOM 807 C CA . VAL A 1 108 ? -3.589 -10.906 14.755 1.00 92.00 108 VAL A CA 1
ATOM 808 C C . VAL A 1 108 ? -3.583 -9.807 13.691 1.00 92.00 108 VAL A C 1
ATOM 810 O O . VAL A 1 108 ? -3.219 -8.660 13.940 1.00 92.00 108 VAL A O 1
ATOM 813 N N . CYS A 1 109 ? -3.994 -10.161 12.471 1.00 93.44 109 CYS A N 1
ATOM 814 C CA . CYS A 1 109 ? -4.217 -9.191 11.400 1.00 93.44 109 CYS A CA 1
ATOM 815 C C . CYS A 1 109 ? -5.616 -8.583 11.548 1.00 93.44 109 CYS A C 1
ATOM 817 O O . CYS A 1 109 ? -6.614 -9.271 11.344 1.00 93.44 109 CYS A O 1
ATOM 819 N N . THR A 1 110 ? -5.693 -7.294 11.871 1.00 95.56 110 THR A N 1
ATOM 820 C CA . THR A 1 110 ? -6.961 -6.597 12.138 1.00 95.56 110 THR A CA 1
ATOM 821 C C . THR A 1 110 ? -7.792 -6.338 10.884 1.00 95.56 110 THR A C 1
ATOM 823 O O . THR A 1 110 ? -8.979 -6.062 10.993 1.00 95.56 110 THR A O 1
ATOM 826 N N . ILE A 1 111 ? -7.195 -6.478 9.696 1.00 95.62 111 ILE A N 1
ATOM 827 C CA . ILE A 1 111 ? -7.861 -6.290 8.399 1.00 95.62 111 ILE A CA 1
ATOM 828 C C . ILE A 1 111 ? -8.015 -7.601 7.627 1.00 95.62 111 ILE A C 1
ATOM 830 O O . ILE A 1 111 ? -8.141 -7.576 6.407 1.00 95.62 111 ILE A O 1
ATOM 834 N N . TYR A 1 112 ? -7.967 -8.756 8.303 1.00 92.75 112 TYR A N 1
ATOM 835 C CA . TYR A 1 112 ? -7.953 -10.073 7.653 1.00 92.75 112 TYR A CA 1
ATOM 836 C C . TYR A 1 112 ? -8.978 -10.242 6.511 1.00 92.75 112 TYR A C 1
ATOM 838 O O . TYR A 1 112 ? -8.567 -10.715 5.446 1.00 92.75 112 TYR A O 1
ATOM 846 N N . PRO A 1 113 ? -10.259 -9.833 6.653 1.00 94.06 113 PRO A N 1
ATOM 847 C CA . PRO A 1 113 ? -11.265 -10.002 5.596 1.00 94.06 113 PRO A CA 1
ATOM 848 C C . PRO A 1 113 ? -11.016 -9.152 4.342 1.00 94.06 113 PRO A C 1
ATOM 850 O O . PRO A 1 113 ? -11.490 -9.494 3.265 1.00 94.06 113 PRO A O 1
ATOM 853 N N . VAL A 1 114 ? -10.274 -8.050 4.476 1.00 96.25 114 VAL A N 1
ATOM 854 C CA . VAL A 1 114 ? -9.967 -7.083 3.405 1.00 96.25 114 VAL A CA 1
ATOM 855 C C . VAL A 1 114 ? -8.458 -6.899 3.228 1.00 96.25 114 VAL A C 1
ATOM 857 O O . VAL A 1 114 ? -7.978 -5.844 2.809 1.00 96.25 114 VAL A O 1
ATOM 860 N N . ARG A 1 115 ? -7.687 -7.928 3.592 1.00 94.69 115 ARG A N 1
ATOM 861 C CA . ARG A 1 115 ? -6.226 -7.910 3.532 1.00 94.69 115 ARG A CA 1
ATOM 862 C C . ARG A 1 115 ? -5.736 -7.717 2.089 1.00 94.69 115 ARG A C 1
ATOM 864 O O . ARG A 1 115 ? -6.460 -8.054 1.151 1.00 94.69 115 ARG A O 1
ATOM 871 N N . PRO A 1 116 ? -4.500 -7.220 1.896 1.00 96.25 116 PRO A N 1
ATOM 872 C CA . PRO A 1 116 ? -3.919 -7.091 0.564 1.00 96.25 116 PRO A CA 1
ATOM 873 C C . PRO A 1 116 ? -3.983 -8.399 -0.235 1.00 96.25 116 PRO A C 1
ATOM 875 O O . PRO A 1 116 ? -3.788 -9.476 0.334 1.00 96.25 116 PRO A O 1
ATOM 878 N N . GLU A 1 117 ? -4.197 -8.310 -1.551 1.00 94.88 117 GLU A N 1
ATOM 879 C CA . GLU A 1 117 ? -4.224 -9.471 -2.457 1.00 94.88 117 GLU A CA 1
ATOM 880 C C . GLU A 1 117 ? -2.978 -10.350 -2.294 1.00 94.88 117 GLU A C 1
ATOM 882 O O . GLU A 1 117 ? -3.081 -11.572 -2.218 1.00 94.88 117 GLU A O 1
ATOM 887 N N . GLU A 1 118 ? -1.795 -9.741 -2.183 1.00 93.62 118 GLU A N 1
ATOM 888 C CA . GLU A 1 118 ? -0.558 -10.498 -1.985 1.00 93.62 118 GLU A CA 1
ATOM 889 C C . GLU A 1 118 ? -0.601 -11.287 -0.674 1.00 93.62 118 GLU A C 1
ATOM 891 O O . GLU A 1 118 ? -0.316 -12.478 -0.679 1.00 93.62 118 GLU A O 1
ATOM 896 N N . CYS A 1 119 ? -1.048 -10.676 0.430 1.00 92.00 119 CYS A N 1
ATOM 897 C CA . CYS A 1 119 ? -1.234 -11.381 1.701 1.00 92.00 119 CYS A CA 1
ATOM 898 C C . CYS A 1 119 ? -2.244 -12.526 1.585 1.00 92.00 119 CYS A C 1
ATOM 900 O O . CYS A 1 119 ? -2.066 -13.546 2.238 1.00 92.00 119 CYS A O 1
ATOM 902 N N . ALA A 1 120 ? -3.312 -12.362 0.801 1.00 90.56 120 ALA A N 1
ATOM 903 C CA . ALA A 1 120 ? -4.322 -13.398 0.603 1.00 90.56 120 ALA A CA 1
ATOM 904 C C . ALA A 1 120 ? -3.811 -14.591 -0.210 1.00 90.56 120 ALA A C 1
ATOM 906 O O . ALA A 1 120 ? -4.245 -15.713 0.039 1.00 90.56 120 ALA A O 1
ATOM 907 N N . ARG A 1 121 ? -2.875 -14.359 -1.135 1.00 87.12 121 ARG A N 1
ATOM 908 C CA . ARG A 1 121 ? -2.305 -15.392 -2.010 1.00 87.12 121 ARG A CA 1
ATOM 909 C C . ARG A 1 121 ? -1.042 -16.047 -1.457 1.00 87.12 121 ARG A C 1
ATOM 911 O O . ARG A 1 121 ? -0.775 -17.194 -1.777 1.00 87.12 121 ARG A O 1
ATOM 918 N N . MET A 1 122 ? -0.294 -15.346 -0.610 1.00 77.50 122 MET A N 1
ATOM 919 C CA . MET A 1 122 ? 0.967 -15.810 -0.009 1.00 77.50 122 MET A CA 1
ATOM 920 C C . MET A 1 122 ? 0.791 -16.813 1.141 1.00 77.50 122 MET A C 1
ATOM 922 O O . MET A 1 122 ? 1.755 -17.178 1.813 1.00 77.50 122 MET A O 1
ATOM 926 N N . ILE A 1 123 ? -0.437 -17.244 1.411 1.00 62.72 123 ILE A N 1
ATOM 927 C CA . ILE A 1 123 ? -0.753 -18.110 2.539 1.00 62.72 123 ILE A CA 1
ATOM 928 C C . ILE A 1 123 ? -0.370 -19.550 2.150 1.00 62.72 123 ILE A C 1
ATOM 930 O O . ILE A 1 123 ? -1.071 -20.171 1.359 1.00 62.72 123 ILE A O 1
ATOM 934 N N . HIS A 1 124 ? 0.728 -20.058 2.731 1.00 64.50 124 HIS A N 1
ATOM 935 C CA . HIS A 1 124 ? 1.192 -21.464 2.739 1.00 64.50 124 HIS A CA 1
ATOM 936 C C . HIS A 1 124 ? 2.202 -21.901 1.658 1.00 64.50 124 HIS A C 1
ATOM 938 O O . HIS A 1 124 ? 1.860 -22.582 0.694 1.00 64.50 124 HIS A O 1
ATOM 944 N N . GLY A 1 125 ? 3.491 -21.631 1.896 1.00 60.53 125 GLY A N 1
ATOM 945 C CA . GLY A 1 125 ? 4.582 -22.297 1.167 1.00 60.53 125 GLY A CA 1
ATOM 946 C C . GLY A 1 125 ? 4.859 -21.770 -0.242 1.00 60.53 125 GLY A C 1
ATOM 947 O O . GLY A 1 125 ? 5.562 -22.433 -1.010 1.00 60.53 125 GLY A O 1
ATOM 948 N N . ALA A 1 126 ? 4.340 -20.586 -0.582 1.00 66.56 126 ALA A N 1
ATOM 949 C CA . ALA A 1 126 ? 4.732 -19.889 -1.798 1.00 66.56 126 ALA A CA 1
ATOM 950 C C . ALA A 1 126 ? 6.255 -19.687 -1.793 1.00 66.56 126 ALA A C 1
ATOM 952 O O . ALA A 1 126 ? 6.826 -19.143 -0.847 1.00 66.56 126 ALA A O 1
ATOM 953 N N . ARG A 1 127 ? 6.918 -20.154 -2.853 1.00 72.44 127 ARG A N 1
ATOM 954 C CA . ARG A 1 127 ? 8.356 -19.927 -3.051 1.00 72.44 127 ARG A CA 1
ATOM 955 C C . ARG A 1 127 ? 8.593 -18.443 -3.330 1.00 72.44 127 ARG A C 1
ATOM 957 O O . ARG A 1 127 ? 7.730 -17.790 -3.915 1.00 72.44 127 ARG A O 1
ATOM 964 N N . ASP A 1 128 ? 9.780 -17.927 -3.023 1.00 82.81 128 ASP A N 1
ATOM 965 C CA . ASP A 1 128 ? 10.122 -16.510 -3.249 1.00 82.81 128 ASP A CA 1
ATOM 966 C C . ASP A 1 128 ? 9.817 -16.038 -4.681 1.00 82.81 128 ASP A C 1
ATOM 968 O O . ASP A 1 128 ? 9.304 -14.939 -4.894 1.00 82.81 128 ASP A O 1
ATOM 972 N N . ALA A 1 129 ? 10.048 -16.899 -5.676 1.00 85.69 129 ALA A N 1
ATOM 973 C CA . ALA A 1 129 ? 9.731 -16.613 -7.074 1.00 85.69 129 ALA A CA 1
ATOM 974 C C . ALA A 1 129 ? 8.227 -16.374 -7.321 1.00 85.69 129 ALA A C 1
ATOM 976 O O . ALA A 1 129 ? 7.858 -15.504 -8.111 1.00 85.69 129 ALA A O 1
ATOM 977 N N . GLU A 1 130 ? 7.356 -17.115 -6.635 1.00 87.69 130 GLU A N 1
ATOM 978 C CA . GLU A 1 130 ? 5.906 -16.946 -6.728 1.00 87.69 130 GLU A CA 1
ATOM 979 C C . GLU A 1 130 ? 5.464 -15.644 -6.057 1.00 87.69 130 GLU A C 1
ATOM 981 O O . GLU A 1 130 ? 4.689 -14.891 -6.644 1.00 87.69 130 GLU A O 1
ATOM 986 N N . ALA A 1 131 ? 6.027 -15.320 -4.891 1.00 86.88 131 ALA A N 1
ATOM 987 C CA . ALA A 1 131 ? 5.783 -14.051 -4.208 1.00 86.88 131 ALA A CA 1
ATOM 988 C C . ALA A 1 131 ? 6.115 -12.850 -5.102 1.00 86.88 131 ALA A C 1
ATOM 990 O O . ALA A 1 131 ? 5.316 -11.923 -5.263 1.00 86.88 131 ALA A O 1
ATOM 991 N N . VAL A 1 132 ? 7.281 -12.901 -5.751 1.00 89.69 132 VAL A N 1
ATOM 992 C CA . VAL A 1 132 ? 7.731 -11.876 -6.698 1.00 89.69 132 VAL A CA 1
ATOM 993 C C . VAL A 1 132 ? 6.794 -11.791 -7.904 1.00 89.69 132 VAL A C 1
ATOM 995 O O . VAL A 1 132 ? 6.436 -10.686 -8.316 1.00 89.69 132 VAL A O 1
ATOM 998 N N . ALA A 1 133 ? 6.359 -12.924 -8.462 1.00 91.81 133 ALA A N 1
ATOM 999 C CA . ALA A 1 133 ? 5.420 -12.945 -9.582 1.00 91.81 133 ALA A CA 1
ATOM 1000 C C . ALA A 1 133 ? 4.055 -12.344 -9.201 1.00 91.81 133 ALA A C 1
ATOM 1002 O O . ALA A 1 133 ? 3.521 -11.514 -9.939 1.00 91.81 133 ALA A O 1
ATOM 1003 N N . VAL A 1 134 ? 3.520 -12.699 -8.028 1.00 93.12 134 VAL A N 1
ATOM 1004 C CA . VAL A 1 134 ? 2.265 -12.148 -7.496 1.00 93.12 134 VAL A CA 1
ATOM 1005 C C . VAL A 1 134 ? 2.380 -10.641 -7.297 1.00 93.12 134 VAL A C 1
ATOM 1007 O O . VAL A 1 134 ? 1.518 -9.899 -7.773 1.00 93.12 134 VAL A O 1
ATOM 1010 N N . ARG A 1 135 ? 3.460 -10.165 -6.666 1.00 93.81 135 ARG A N 1
ATOM 1011 C CA . ARG A 1 135 ? 3.695 -8.730 -6.473 1.00 93.81 135 ARG A CA 1
ATOM 1012 C C . ARG A 1 135 ? 3.765 -7.985 -7.799 1.00 93.81 135 ARG A C 1
ATOM 1014 O O . ARG A 1 135 ? 3.098 -6.966 -7.953 1.00 93.81 135 ARG A O 1
ATOM 1021 N N . ARG A 1 136 ? 4.522 -8.499 -8.772 1.00 94.06 136 ARG A N 1
ATOM 1022 C CA . ARG A 1 136 ? 4.625 -7.901 -10.114 1.00 94.06 136 ARG A CA 1
ATOM 1023 C C . ARG A 1 136 ? 3.268 -7.828 -10.805 1.00 94.06 136 ARG A C 1
ATOM 1025 O O . ARG A 1 136 ? 2.948 -6.794 -11.382 1.00 94.06 136 ARG A O 1
ATOM 1032 N N . ALA A 1 137 ? 2.456 -8.880 -10.704 1.00 95.44 137 ALA A N 1
ATOM 1033 C CA . ALA A 1 137 ? 1.106 -8.881 -11.255 1.00 95.44 137 ALA A CA 1
ATOM 1034 C C . ALA A 1 137 ? 0.218 -7.816 -10.588 1.00 95.44 137 ALA A C 1
ATOM 1036 O O . ALA A 1 137 ? -0.451 -7.056 -11.280 1.00 95.44 137 ALA A O 1
ATOM 1037 N N . ILE A 1 138 ? 0.246 -7.708 -9.254 1.00 96.38 138 ILE A N 1
ATOM 1038 C CA . ILE A 1 138 ? -0.513 -6.694 -8.502 1.00 96.38 138 ILE A CA 1
ATOM 1039 C C . ILE A 1 138 ? -0.074 -5.284 -8.890 1.00 96.38 138 ILE A C 1
ATOM 1041 O O . ILE A 1 138 ? -0.912 -4.443 -9.214 1.00 96.38 138 ILE A O 1
ATOM 1045 N N . VAL A 1 139 ? 1.234 -5.030 -8.887 1.00 95.31 139 VAL A N 1
ATOM 1046 C CA . VAL A 1 139 ? 1.795 -3.715 -9.196 1.00 95.31 139 VAL A CA 1
ATOM 1047 C C . VAL A 1 139 ? 1.577 -3.333 -10.663 1.00 95.31 139 VAL A C 1
ATOM 1049 O O . VAL A 1 139 ? 1.327 -2.168 -10.958 1.00 95.31 139 VAL A O 1
ATOM 1052 N N . GLY A 1 140 ? 1.538 -4.303 -11.579 1.00 95.25 140 GLY A N 1
ATOM 1053 C CA . GLY A 1 140 ? 1.168 -4.080 -12.979 1.00 95.25 140 GLY A CA 1
ATOM 1054 C C . GLY A 1 140 ? -0.238 -3.494 -13.177 1.00 95.25 140 GLY A C 1
ATOM 1055 O O . GLY A 1 140 ? -0.485 -2.849 -14.193 1.00 95.25 140 GLY A O 1
ATOM 1056 N N . HIS A 1 141 ? -1.148 -3.651 -12.208 1.00 96.69 141 HIS A N 1
ATOM 1057 C CA . HIS A 1 141 ? -2.483 -3.042 -12.257 1.00 96.69 141 HIS A CA 1
ATOM 1058 C C . HIS A 1 141 ? -2.522 -1.581 -11.781 1.00 96.69 141 HIS A C 1
ATOM 1060 O O . HIS A 1 141 ? -3.537 -0.910 -11.970 1.00 96.69 141 HIS A O 1
ATOM 1066 N N . TRP A 1 142 ? -1.457 -1.068 -11.164 1.00 97.06 142 TRP A N 1
ATOM 1067 C CA . TRP A 1 142 ? -1.398 0.322 -10.719 1.00 97.06 142 TRP A CA 1
ATOM 1068 C C . TRP A 1 142 ? -0.951 1.239 -11.859 1.00 97.06 142 TRP A C 1
ATOM 1070 O O . TRP A 1 142 ? 0.234 1.423 -12.137 1.00 97.06 142 TRP A O 1
ATOM 1080 N N . THR A 1 143 ? -1.935 1.834 -12.529 1.00 95.62 143 THR A N 1
ATOM 1081 C CA . THR A 1 143 ? -1.718 2.859 -13.555 1.00 95.62 143 THR A CA 1
ATOM 1082 C C . THR A 1 143 ? -1.494 4.241 -12.928 1.00 95.62 143 THR A C 1
ATOM 1084 O O . THR A 1 143 ? -1.850 4.456 -11.763 1.00 95.62 143 THR A O 1
ATOM 1087 N N . PRO A 1 144 ? -0.966 5.223 -13.686 1.00 94.81 144 PRO A N 1
ATOM 1088 C CA . PRO A 1 144 ? -0.895 6.607 -13.224 1.00 94.81 144 PRO A CA 1
ATOM 1089 C C . PRO A 1 144 ? -2.231 7.169 -12.740 1.00 94.81 144 PRO A C 1
ATOM 1091 O O . PRO A 1 144 ? -2.281 7.834 -11.712 1.00 94.81 144 PRO A O 1
ATOM 1094 N N . GLN A 1 145 ? -3.321 6.844 -13.432 1.00 95.44 145 GLN A N 1
ATOM 1095 C CA . GLN A 1 145 ? -4.671 7.271 -13.078 1.00 95.44 145 GLN A CA 1
ATOM 1096 C C . GLN A 1 145 ? -5.125 6.641 -11.757 1.00 95.44 145 GLN A C 1
ATOM 1098 O O . GLN A 1 145 ? -5.672 7.333 -10.905 1.00 95.44 145 GLN A O 1
ATOM 1103 N N . ALA A 1 146 ? -4.855 5.347 -11.558 1.00 96.69 146 ALA A N 1
ATOM 1104 C CA . ALA A 1 146 ? -5.195 4.654 -10.317 1.00 96.69 146 ALA A CA 1
ATOM 1105 C C . ALA A 1 146 ? -4.395 5.181 -9.113 1.00 96.69 146 ALA A C 1
ATOM 1107 O O . ALA A 1 146 ? -4.910 5.215 -7.997 1.00 96.69 146 ALA A O 1
ATOM 1108 N N . LEU A 1 147 ? -3.146 5.605 -9.331 1.00 96.69 147 LEU A N 1
ATOM 1109 C CA . LEU A 1 147 ? -2.285 6.163 -8.287 1.00 96.69 147 LEU A CA 1
ATOM 1110 C C . LEU A 1 147 ? -2.468 7.665 -8.055 1.00 96.69 147 LEU A C 1
ATOM 1112 O O . LEU A 1 147 ? -1.994 8.163 -7.035 1.00 96.69 147 LEU A O 1
ATOM 1116 N N . ALA A 1 148 ? -3.151 8.383 -8.949 1.00 95.06 148 ALA A N 1
ATOM 1117 C CA . ALA A 1 148 ? -3.291 9.836 -8.879 1.00 95.06 148 ALA A CA 1
ATOM 1118 C C . ALA A 1 148 ? -3.794 10.359 -7.516 1.00 95.06 148 ALA A C 1
ATOM 1120 O O . ALA A 1 148 ? -3.182 11.304 -7.011 1.00 95.06 148 ALA A O 1
ATOM 1121 N N . PRO A 1 149 ? -4.805 9.745 -6.857 1.00 95.88 149 PRO A N 1
ATOM 1122 C CA . PRO A 1 149 ? -5.243 10.196 -5.536 1.00 95.88 149 PRO A CA 1
ATOM 1123 C C . PRO A 1 149 ? -4.125 10.124 -4.490 1.00 95.88 149 PRO A C 1
ATOM 1125 O O . PRO A 1 149 ? -3.942 11.046 -3.708 1.00 95.88 149 PRO A O 1
ATOM 1128 N N . PHE A 1 150 ? -3.325 9.057 -4.506 1.00 96.44 150 PHE A N 1
ATOM 1129 C CA . PHE A 1 150 ? -2.231 8.865 -3.552 1.00 96.44 150 PHE A CA 1
ATOM 1130 C C . PHE A 1 150 ? -1.027 9.751 -3.877 1.00 96.44 150 PHE A C 1
ATOM 1132 O O . PHE A 1 150 ? -0.411 10.299 -2.969 1.00 96.44 150 PHE A O 1
ATOM 1139 N N . ALA A 1 151 ? -0.723 9.949 -5.164 1.00 94.25 151 ALA A N 1
ATOM 1140 C CA . ALA A 1 151 ? 0.329 10.862 -5.605 1.00 94.25 151 ALA A CA 1
ATOM 1141 C C . ALA A 1 151 ? 0.096 12.276 -5.058 1.00 94.25 151 ALA A C 1
ATOM 1143 O O . ALA A 1 151 ? 0.993 12.853 -4.444 1.00 94.25 151 ALA A O 1
ATOM 1144 N N . ALA A 1 152 ? -1.133 12.786 -5.194 1.00 93.94 152 ALA A N 1
ATOM 1145 C CA . ALA A 1 152 ? -1.518 14.091 -4.665 1.00 93.94 152 ALA A CA 1
ATOM 1146 C C . ALA A 1 152 ? -1.320 14.182 -3.141 1.00 93.94 152 ALA A C 1
ATOM 1148 O O . ALA A 1 152 ? -0.790 15.176 -2.650 1.00 93.94 152 ALA A O 1
ATOM 1149 N N . LEU A 1 153 ? -1.674 13.127 -2.399 1.00 94.19 153 LEU A N 1
ATOM 1150 C CA . LEU A 1 153 ? -1.546 13.088 -0.937 1.00 94.19 153 LEU A CA 1
ATOM 1151 C C . LEU A 1 153 ? -0.095 13.018 -0.446 1.00 94.19 153 LEU A C 1
ATOM 1153 O O . LEU A 1 153 ? 0.205 13.538 0.626 1.00 94.19 153 LEU A O 1
ATOM 1157 N N . THR A 1 154 ? 0.800 12.387 -1.211 1.00 92.25 154 THR A N 1
ATOM 1158 C CA . THR A 1 154 ? 2.224 12.291 -0.842 1.00 92.25 154 THR A CA 1
ATOM 1159 C C . THR A 1 154 ? 2.982 13.604 -1.032 1.00 92.25 154 THR A C 1
ATOM 1161 O O . THR A 1 154 ? 4.055 13.766 -0.457 1.00 92.25 154 THR A O 1
ATOM 1164 N N . GLY A 1 155 ? 2.483 14.514 -1.879 1.00 87.50 155 GLY A N 1
ATOM 1165 C CA . GLY A 1 155 ? 3.237 15.690 -2.329 1.00 87.50 155 GLY A CA 1
ATOM 1166 C C . GLY A 1 155 ? 4.470 15.350 -3.181 1.00 87.50 155 GLY A C 1
ATOM 1167 O O . GLY A 1 155 ? 5.241 16.242 -3.526 1.00 87.50 155 GLY A O 1
ATOM 1168 N N . VAL A 1 156 ? 4.667 14.073 -3.530 1.00 83.69 156 VAL A N 1
ATOM 1169 C CA . VAL A 1 156 ? 5.795 13.579 -4.321 1.00 83.69 156 VAL A CA 1
ATOM 1170 C C . VAL A 1 156 ? 5.296 13.133 -5.687 1.00 83.69 156 VAL A C 1
ATOM 1172 O O . VAL A 1 156 ? 4.257 12.489 -5.840 1.00 83.69 156 VAL A O 1
ATOM 1175 N N . ARG A 1 157 ? 6.082 13.438 -6.715 1.00 81.19 157 ARG A N 1
ATOM 1176 C CA . ARG A 1 157 ? 5.828 12.950 -8.063 1.00 81.19 157 ARG A CA 1
ATOM 1177 C C . ARG A 1 157 ? 6.171 11.454 -8.139 1.00 81.19 157 ARG A C 1
ATOM 1179 O O . ARG A 1 157 ? 7.339 11.094 -8.212 1.00 81.19 157 ARG A O 1
ATOM 1186 N N . LEU A 1 158 ? 5.154 10.588 -8.144 1.00 83.19 158 LEU A N 1
ATOM 1187 C CA . LEU A 1 158 ? 5.343 9.125 -8.194 1.00 83.19 158 LEU A CA 1
ATOM 1188 C C . LEU A 1 158 ? 5.860 8.617 -9.545 1.00 83.19 158 LEU A C 1
ATOM 1190 O O . LEU A 1 158 ? 6.450 7.553 -9.634 1.00 83.19 158 LEU A O 1
ATOM 1194 N N . PHE A 1 159 ? 5.633 9.348 -10.628 1.00 78.94 159 PHE A N 1
ATOM 1195 C CA . PHE A 1 159 ? 6.077 8.936 -11.957 1.00 78.94 159 PHE A CA 1
ATOM 1196 C C . PHE A 1 159 ? 7.109 9.931 -12.449 1.00 78.94 159 PHE A C 1
ATOM 1198 O O . PHE A 1 159 ? 6.853 11.133 -12.397 1.00 78.94 159 PHE A O 1
ATOM 1205 N N . GLY A 1 160 ? 8.258 9.444 -12.924 1.00 65.19 160 GLY A N 1
ATOM 1206 C CA . GLY A 1 160 ? 9.321 10.297 -13.452 1.00 65.19 160 GLY A CA 1
ATOM 1207 C C . GLY A 1 160 ? 8.826 11.284 -14.514 1.00 65.19 160 GLY A C 1
ATOM 1208 O O . GLY A 1 160 ? 7.712 11.180 -15.046 1.00 65.19 160 GLY A O 1
ATOM 1209 N N . ALA A 1 161 ? 9.669 12.264 -14.845 1.00 56.59 161 ALA A N 1
ATOM 1210 C CA . ALA A 1 161 ? 9.536 12.905 -16.147 1.00 56.59 161 ALA A CA 1
ATOM 1211 C C . ALA A 1 161 ? 9.463 11.792 -17.208 1.00 56.59 161 ALA A C 1
ATOM 1213 O O . ALA A 1 161 ? 10.212 10.817 -17.083 1.00 56.59 161 ALA A O 1
ATOM 1214 N N . PRO A 1 162 ? 8.554 11.872 -18.201 1.00 51.41 162 PRO A N 1
ATOM 1215 C CA . PRO A 1 162 ? 8.667 10.981 -19.349 1.00 51.41 162 PRO A CA 1
ATOM 1216 C C . PRO A 1 162 ? 10.125 11.044 -19.834 1.00 51.41 162 PRO A C 1
ATOM 1218 O O . PRO A 1 162 ? 10.709 12.133 -19.777 1.00 51.41 162 PRO A O 1
ATOM 1221 N N . PRO A 1 163 ? 10.741 9.910 -20.215 1.00 48.50 163 PRO A N 1
ATOM 1222 C CA . PRO A 1 163 ? 12.145 9.892 -20.610 1.00 48.50 163 PRO A CA 1
ATOM 1223 C C . PRO A 1 163 ? 12.386 11.018 -21.616 1.00 48.50 163 PRO A C 1
ATOM 1225 O O . PRO A 1 163 ? 11.572 11.202 -22.525 1.00 48.50 163 PRO A O 1
ATOM 1228 N N . ALA A 1 164 ? 13.438 11.815 -21.404 1.00 47.12 164 ALA A N 1
ATOM 1229 C CA . ALA A 1 164 ? 13.786 12.928 -22.281 1.00 47.12 164 ALA A CA 1
ATOM 1230 C C . ALA A 1 164 ? 13.915 12.384 -23.716 1.00 47.12 164 ALA A C 1
ATOM 1232 O O . ALA A 1 164 ? 14.849 11.650 -24.017 1.00 47.12 164 ALA A O 1
ATOM 1233 N N . GLY A 1 165 ? 12.908 12.637 -24.557 1.00 52.28 165 GLY A N 1
ATOM 1234 C CA . GLY A 1 165 ? 12.762 11.999 -25.874 1.00 52.28 165 GLY A CA 1
ATOM 1235 C C . GLY A 1 165 ? 11.356 11.473 -26.188 1.00 52.28 165 GLY A C 1
ATOM 1236 O O . GLY A 1 165 ? 11.003 11.358 -27.356 1.00 52.28 165 GLY A O 1
ATOM 1237 N N . ALA A 1 166 ? 10.494 11.253 -25.191 1.00 47.81 166 ALA A N 1
ATOM 1238 C CA . ALA A 1 166 ? 9.080 10.914 -25.395 1.00 47.81 166 ALA A CA 1
ATOM 1239 C C . ALA A 1 166 ? 8.194 12.159 -25.616 1.00 47.81 166 ALA A C 1
ATOM 1241 O O . ALA A 1 166 ? 7.034 12.195 -25.199 1.00 47.81 166 ALA A O 1
ATOM 1242 N N . ALA A 1 167 ? 8.730 13.183 -26.288 1.00 50.31 167 ALA A N 1
ATOM 1243 C CA . ALA A 1 167 ? 7.920 14.209 -26.931 1.00 50.31 167 ALA A CA 1
ATOM 1244 C C . ALA A 1 167 ? 7.195 13.535 -28.102 1.00 50.31 167 ALA A C 1
ATOM 1246 O O . ALA A 1 167 ? 7.634 13.574 -29.250 1.00 50.31 167 ALA A O 1
ATOM 1247 N N . GLY A 1 168 ? 6.114 12.820 -27.782 1.00 48.84 168 GLY A N 1
ATOM 1248 C CA . GLY A 1 168 ? 5.213 12.273 -28.778 1.00 48.84 168 GLY A CA 1
ATOM 1249 C C . GLY A 1 168 ? 4.818 13.402 -29.716 1.00 48.84 168 GLY A C 1
ATOM 1250 O O . GLY A 1 168 ? 4.386 14.460 -29.257 1.00 48.84 168 GLY A O 1
ATOM 1251 N N . LYS A 1 169 ? 5.006 13.184 -31.022 1.00 49.22 169 LYS A N 1
ATOM 1252 C CA . LYS A 1 169 ? 4.455 14.046 -32.063 1.00 49.22 169 LYS A CA 1
ATOM 1253 C C . LYS A 1 169 ? 3.008 14.324 -31.680 1.00 49.22 169 LYS A C 1
ATOM 1255 O O . LYS A 1 169 ? 2.205 13.391 -31.637 1.00 49.22 169 LYS A O 1
ATOM 1260 N N . ALA A 1 170 ? 2.708 15.572 -31.330 1.00 50.25 170 ALA A N 1
ATOM 1261 C CA . ALA A 1 170 ? 1.346 16.001 -31.091 1.00 50.25 170 ALA A CA 1
ATOM 1262 C C . ALA A 1 170 ? 0.552 15.614 -32.341 1.00 50.25 170 ALA A C 1
ATOM 1264 O O . ALA A 1 170 ? 0.797 16.143 -33.426 1.00 50.25 170 ALA A O 1
ATOM 1265 N N . GLY A 1 171 ? -0.323 14.613 -32.214 1.00 53.22 171 GLY A N 1
ATOM 1266 C CA . GLY A 1 171 ? -1.255 14.281 -33.280 1.00 53.22 171 GLY A CA 1
ATOM 1267 C C . GLY A 1 171 ? -2.023 15.555 -33.643 1.00 53.22 171 GLY A C 1
ATOM 1268 O O . GLY A 1 171 ? -2.326 16.338 -32.736 1.00 53.22 171 GLY A O 1
ATOM 1269 N N . PRO A 1 172 ? -2.293 15.809 -34.936 1.00 54.03 172 PRO A N 1
ATOM 1270 C CA . PRO A 1 172 ? -2.934 17.040 -35.376 1.00 54.03 172 PRO A CA 1
ATOM 1271 C C . PRO A 1 172 ? -4.208 17.267 -34.562 1.00 54.03 172 PRO A C 1
ATOM 1273 O O . PRO A 1 172 ? -5.088 16.405 -34.494 1.00 54.03 172 PRO A O 1
ATOM 1276 N N . GLY A 1 173 ? -4.245 18.410 -33.875 1.00 47.81 173 GLY A N 1
ATOM 1277 C CA . GLY A 1 173 ? -5.282 18.746 -32.916 1.00 47.81 173 GLY A CA 1
ATOM 1278 C C . GLY A 1 173 ? -6.668 18.610 -33.533 1.00 47.81 173 GLY A C 1
ATOM 1279 O O . GLY A 1 173 ? -7.005 19.288 -34.505 1.00 47.81 173 GLY A O 1
ATOM 1280 N N . ARG A 1 174 ? -7.506 17.755 -32.942 1.00 55.97 174 ARG A N 1
ATOM 1281 C CA . ARG A 1 174 ? -8.947 17.822 -33.179 1.00 55.97 174 ARG A CA 1
ATOM 1282 C C . ARG A 1 174 ? -9.443 19.150 -32.611 1.00 55.97 174 ARG A C 1
ATOM 1284 O O . ARG A 1 174 ? -9.409 19.355 -31.401 1.00 55.97 174 ARG A O 1
ATOM 1291 N N . LYS A 1 175 ? -9.896 20.047 -33.494 1.00 57.66 175 LYS A N 1
ATOM 1292 C CA . LYS A 1 175 ? -10.620 21.266 -33.115 1.00 57.66 175 LYS A CA 1
ATOM 1293 C C . LYS A 1 175 ? -11.820 20.884 -32.233 1.00 57.66 175 LYS A C 1
ATOM 1295 O O . LYS A 1 175 ? -12.638 20.074 -32.679 1.00 57.66 175 LYS A O 1
ATOM 1300 N N . PRO A 1 176 ? -11.967 21.457 -31.027 1.00 51.59 176 PRO A N 1
ATOM 1301 C CA . PRO A 1 176 ? -13.182 21.297 -30.248 1.00 51.59 176 PRO A CA 1
ATOM 1302 C C . PRO A 1 176 ? -14.320 22.015 -30.980 1.00 51.59 176 PRO A C 1
ATOM 1304 O O . PRO A 1 176 ? -14.333 23.237 -31.107 1.00 51.59 176 PRO A O 1
ATOM 1307 N N . THR A 1 177 ? -15.261 21.238 -31.504 1.00 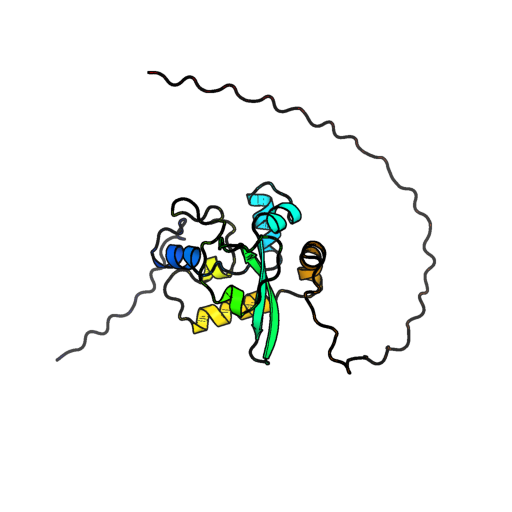60.81 177 THR A N 1
ATOM 1308 C CA . THR A 1 177 ? -16.553 21.726 -31.987 1.00 60.81 177 THR A CA 1
ATOM 1309 C C . THR A 1 177 ? -17.590 21.281 -30.969 1.00 60.81 177 THR A C 1
ATOM 1311 O O . THR A 1 177 ? -17.727 20.090 -30.708 1.00 60.81 177 THR A O 1
ATOM 1314 N N . GLY A 1 178 ? -18.282 22.227 -30.336 1.00 57.62 178 GLY A N 1
ATOM 1315 C CA . GLY A 1 178 ? -19.397 21.874 -29.457 1.00 57.62 178 GLY A CA 1
ATOM 1316 C C . GLY A 1 178 ? -19.649 22.856 -28.329 1.00 57.62 178 GLY A C 1
ATOM 1317 O O . GLY A 1 178 ? -19.302 22.603 -27.182 1.00 57.62 178 GLY A O 1
ATOM 1318 N N . LYS A 1 179 ? -20.301 23.965 -28.671 1.00 63.34 179 LYS A N 1
ATOM 1319 C CA . LYS A 1 179 ? -20.987 24.874 -27.753 1.00 63.34 179 LYS A CA 1
ATOM 1320 C C . LYS A 1 179 ? -22.209 24.124 -27.193 1.00 63.34 179 LYS A C 1
ATOM 1322 O O . LYS A 1 179 ? -23.136 23.850 -27.947 1.00 63.34 179 LYS A O 1
ATOM 1327 N N . GLY A 1 180 ? -22.185 23.747 -25.914 1.00 51.75 180 GLY A N 1
ATOM 1328 C CA . GLY A 1 180 ? -23.291 23.069 -25.220 1.00 51.75 180 GLY A CA 1
ATOM 1329 C C . GLY A 1 180 ? -23.935 23.973 -24.156 1.00 51.75 180 GLY A C 1
ATOM 1330 O O . GLY A 1 180 ? -23.208 24.736 -23.522 1.00 51.75 180 GLY A O 1
ATOM 1331 N N . PRO A 1 181 ? -25.272 23.944 -23.983 1.00 58.94 181 PRO A N 1
ATOM 1332 C CA . PRO A 1 181 ? -26.031 24.984 -23.289 1.00 58.94 181 PRO A CA 1
ATOM 1333 C C . PRO A 1 181 ? -26.014 24.878 -21.758 1.00 58.94 181 PRO A C 1
ATOM 1335 O O . PRO A 1 181 ? -25.848 23.809 -21.174 1.00 58.94 181 PRO A O 1
ATOM 1338 N N . ALA A 1 182 ? -26.255 26.031 -21.128 1.00 52.75 182 ALA A N 1
ATOM 1339 C CA . ALA A 1 182 ? -26.452 26.212 -19.697 1.00 52.75 182 ALA A CA 1
ATOM 1340 C C . ALA A 1 182 ? -27.692 25.447 -19.195 1.00 52.75 182 ALA A C 1
ATOM 1342 O O . ALA A 1 182 ? -28.826 25.808 -19.510 1.00 52.75 182 ALA A O 1
ATOM 1343 N N . GLY A 1 183 ? -27.468 24.402 -18.396 1.00 54.44 183 GLY A N 1
ATOM 1344 C CA . GLY A 1 183 ? -28.507 23.666 -17.677 1.00 54.44 183 GLY A CA 1
ATOM 1345 C C . GLY A 1 183 ? -28.594 24.115 -16.219 1.00 54.44 183 GLY A C 1
ATOM 1346 O O . GLY A 1 183 ? -27.628 23.997 -15.470 1.00 54.44 183 GLY A O 1
ATOM 1347 N N . LYS A 1 184 ? -29.761 24.643 -15.837 1.00 51.09 184 LYS A N 1
ATOM 1348 C CA . LYS A 1 184 ? -30.162 24.970 -14.460 1.00 51.09 184 LYS A CA 1
ATOM 1349 C C . LYS A 1 184 ? -30.191 23.696 -13.598 1.00 51.09 184 LYS A C 1
ATOM 1351 O O . LYS A 1 184 ? -30.643 22.656 -14.066 1.00 51.09 184 LYS A O 1
ATOM 1356 N N . GLY A 1 185 ? -29.697 23.790 -12.361 1.00 44.78 185 GLY A N 1
ATOM 1357 C CA . GLY A 1 185 ? -29.591 22.662 -11.426 1.00 44.78 185 GLY A CA 1
ATOM 1358 C C . GLY A 1 185 ? -30.903 22.266 -10.738 1.00 44.78 185 GLY A C 1
ATOM 1359 O O . GLY A 1 185 ? -31.949 22.850 -11.019 1.00 44.78 185 GLY A O 1
ATOM 1360 N N . PRO A 1 186 ? -30.829 21.323 -9.782 1.00 56.34 186 PRO A N 1
ATOM 1361 C CA . PRO A 1 186 ? -31.779 21.300 -8.680 1.00 56.34 186 PRO A CA 1
ATOM 1362 C C . PRO A 1 186 ? -31.136 21.253 -7.281 1.00 56.34 186 PRO A C 1
ATOM 1364 O O . PRO A 1 186 ? -30.052 20.719 -7.060 1.00 56.34 186 PRO A O 1
ATOM 1367 N N . ALA A 1 187 ? -31.898 21.885 -6.387 1.00 45.25 187 ALA A N 1
ATOM 1368 C CA . ALA A 1 187 ? -32.025 21.828 -4.934 1.00 45.25 187 ALA A CA 1
ATOM 1369 C C . ALA A 1 187 ? -31.080 20.939 -4.101 1.00 45.25 187 ALA A C 1
ATOM 1371 O O . ALA A 1 187 ? -30.959 19.733 -4.290 1.00 45.25 187 ALA A O 1
ATOM 1372 N N . ALA A 1 188 ? -30.528 21.574 -3.066 1.00 46.06 188 ALA A N 1
ATOM 1373 C CA . ALA A 1 188 ? -29.878 20.950 -1.928 1.00 46.06 188 ALA A CA 1
ATOM 1374 C C . ALA A 1 188 ? -30.902 20.251 -1.014 1.00 46.06 188 ALA A C 1
ATOM 1376 O O . ALA A 1 188 ? -31.819 20.897 -0.508 1.00 46.06 188 ALA A O 1
ATOM 1377 N N . GLU A 1 189 ? -30.703 18.960 -0.744 1.00 44.91 189 GLU A N 1
ATOM 1378 C CA . GLU A 1 189 ? -31.347 18.261 0.371 1.00 44.91 189 GLU A CA 1
ATOM 1379 C C . GLU A 1 189 ? -30.441 18.301 1.609 1.00 44.91 189 GLU A C 1
ATOM 1381 O O . GLU A 1 189 ? -29.362 17.707 1.668 1.00 44.91 189 GLU A O 1
ATOM 1386 N N . SER A 1 190 ? -30.898 19.032 2.621 1.00 51.72 190 SER A N 1
ATOM 1387 C CA . SER A 1 190 ? -30.327 19.127 3.960 1.00 51.72 190 SER A CA 1
ATOM 1388 C C . SER A 1 190 ? -30.790 17.946 4.824 1.00 51.72 190 SER A C 1
ATOM 1390 O O . SER A 1 190 ? -31.776 18.012 5.552 1.00 51.72 190 SER A O 1
ATOM 1392 N N . GLY A 1 191 ? -30.049 16.837 4.770 1.00 55.28 191 GLY A N 1
ATOM 1393 C CA . GLY A 1 191 ? -30.247 15.690 5.660 1.00 55.28 191 GLY A CA 1
ATOM 1394 C C . GLY A 1 191 ? -29.697 15.946 7.069 1.00 55.28 191 GLY A C 1
ATOM 1395 O O . GLY A 1 191 ? -28.489 15.866 7.301 1.00 55.28 191 GLY A O 1
ATOM 1396 N N . ALA A 1 192 ? -30.584 16.229 8.025 1.00 52.50 192 ALA A N 1
ATOM 1397 C CA . ALA A 1 192 ? -30.262 16.367 9.443 1.00 52.50 192 ALA A CA 1
ATOM 1398 C C . ALA A 1 192 ? -29.704 15.051 10.027 1.00 52.50 192 ALA A C 1
ATOM 1400 O O . ALA A 1 192 ? -30.385 14.026 10.087 1.00 52.50 192 ALA A O 1
ATOM 1401 N N . ARG A 1 193 ? -28.452 15.079 10.499 1.00 59.06 193 ARG A N 1
ATOM 1402 C CA . ARG A 1 193 ? -27.826 13.960 11.217 1.00 59.06 193 ARG A CA 1
ATOM 1403 C C . ARG A 1 193 ? -28.370 13.904 12.647 1.00 59.06 193 ARG A C 1
ATOM 1405 O O . ARG A 1 193 ? -28.144 14.817 13.436 1.00 59.06 193 ARG A O 1
ATOM 1412 N N . ARG A 1 194 ? -29.067 12.818 12.997 1.00 61.06 194 ARG A N 1
ATOM 1413 C CA . ARG A 1 194 ? -29.446 12.507 14.385 1.00 61.06 194 ARG A CA 1
ATOM 1414 C C . ARG A 1 194 ? -28.191 12.257 15.224 1.00 61.06 194 ARG A C 1
ATOM 1416 O O . ARG A 1 194 ? -27.381 11.395 14.892 1.00 61.06 194 ARG A O 1
ATOM 1423 N N . ALA A 1 195 ? -28.065 12.982 16.332 1.00 62.41 195 ALA A N 1
ATOM 1424 C CA . ALA A 1 195 ? -27.037 12.755 17.337 1.00 62.41 195 ALA A CA 1
ATOM 1425 C C . ALA A 1 195 ? -27.241 11.385 18.010 1.00 62.41 195 ALA A C 1
ATOM 1427 O O . ALA A 1 195 ? -28.266 11.132 18.646 1.00 62.41 195 ALA A O 1
ATOM 1428 N N . VAL A 1 196 ? -26.255 10.499 17.872 1.00 69.19 196 VAL A N 1
ATOM 1429 C CA . VAL A 1 196 ? -26.186 9.237 18.614 1.00 69.19 196 VAL A CA 1
ATOM 1430 C C . VAL A 1 196 ? -25.733 9.563 20.035 1.00 69.19 196 VAL A C 1
ATOM 1432 O O . VAL A 1 196 ? -24.635 10.076 20.241 1.00 69.19 196 VAL A O 1
ATOM 1435 N N . ARG A 1 197 ? -26.590 9.299 21.026 1.00 69.56 197 ARG A N 1
ATOM 1436 C CA . ARG A 1 197 ? -26.243 9.471 22.442 1.00 69.56 197 ARG A CA 1
ATOM 1437 C C . ARG A 1 197 ? -25.207 8.418 22.869 1.00 69.56 197 ARG A C 1
ATOM 1439 O O . ARG A 1 197 ? -25.373 7.247 22.519 1.00 69.56 197 ARG A O 1
ATOM 1446 N N . PRO A 1 198 ? -24.175 8.790 23.646 1.00 71.81 198 PRO A N 1
ATOM 1447 C CA . PRO A 1 198 ? -23.204 7.840 24.169 1.00 71.81 198 PRO A CA 1
ATOM 1448 C C . PRO A 1 198 ? -23.862 6.864 25.152 1.00 71.81 198 PRO A C 1
ATOM 1450 O O . PRO A 1 198 ? -24.721 7.229 25.957 1.00 71.81 198 PRO A O 1
ATOM 1453 N N . ARG A 1 199 ? -23.449 5.599 25.069 1.00 72.44 199 ARG A N 1
ATOM 1454 C CA . ARG A 1 199 ? -23.911 4.514 25.938 1.00 72.44 199 ARG A CA 1
ATOM 1455 C C . ARG A 1 199 ? -23.196 4.629 27.298 1.00 72.44 199 ARG A C 1
ATOM 1457 O O . ARG A 1 199 ? -21.973 4.768 27.298 1.00 72.44 199 ARG A O 1
ATOM 1464 N N . PRO A 1 200 ? -23.904 4.575 28.440 1.00 78.50 200 PRO A N 1
ATOM 1465 C CA . PRO A 1 200 ? -23.272 4.673 29.753 1.00 78.50 200 PRO A CA 1
ATOM 1466 C C . PRO A 1 200 ? -22.362 3.463 30.039 1.00 78.50 200 PRO A C 1
ATOM 1468 O O . PRO A 1 200 ? -22.616 2.365 29.526 1.00 78.50 200 PRO A O 1
ATOM 1471 N N . PRO A 1 201 ? -21.309 3.638 30.860 1.00 76.12 201 PRO A N 1
ATOM 1472 C CA . PRO A 1 201 ? -20.394 2.561 31.214 1.00 76.12 201 PRO A CA 1
ATOM 1473 C C . PRO A 1 201 ? -21.112 1.466 32.011 1.00 76.12 201 PRO A C 1
ATOM 1475 O O . PRO A 1 201 ? -21.891 1.738 32.927 1.00 76.12 201 PRO A O 1
ATOM 1478 N N . ARG A 1 202 ? -20.825 0.205 31.672 1.00 73.56 202 ARG A N 1
ATOM 1479 C CA . ARG A 1 202 ? -21.263 -0.953 32.457 1.00 73.56 202 ARG A CA 1
ATOM 1480 C C . ARG A 1 202 ? -20.518 -0.946 33.792 1.00 73.56 202 ARG A C 1
ATOM 1482 O O . ARG A 1 202 ? -19.295 -1.054 33.808 1.00 73.56 202 ARG A O 1
ATOM 1489 N N . ARG A 1 203 ? -21.254 -0.835 34.903 1.00 73.81 203 ARG A N 1
ATOM 1490 C CA . ARG A 1 203 ? -20.720 -1.118 36.242 1.00 73.81 203 ARG A CA 1
ATOM 1491 C C . ARG A 1 203 ? -20.310 -2.589 36.287 1.00 73.81 203 ARG A C 1
ATOM 1493 O O . ARG A 1 203 ? -21.150 -3.460 36.084 1.00 73.81 203 ARG A O 1
ATOM 1500 N N . GLY A 1 204 ? -19.023 -2.843 36.503 1.00 70.38 204 GLY A N 1
ATOM 1501 C CA . GLY A 1 204 ? -18.526 -4.171 36.836 1.00 70.38 204 GLY A CA 1
ATOM 1502 C C . GLY A 1 204 ? -18.964 -4.538 38.250 1.00 70.38 204 GLY A C 1
ATOM 1503 O O . GLY A 1 204 ? -18.787 -3.744 39.177 1.00 70.38 204 GLY A O 1
ATOM 1504 N N . SER A 1 205 ? -19.567 -5.713 38.389 1.00 65.31 205 SER A N 1
ATOM 1505 C CA . SER A 1 205 ? -19.811 -6.361 39.673 1.00 65.31 205 SER A CA 1
ATOM 1506 C C . SER A 1 205 ? -18.465 -6.757 40.280 1.00 65.31 205 SER A C 1
ATOM 1508 O O . SER A 1 205 ? -17.618 -7.303 39.570 1.00 65.31 205 SER A O 1
ATOM 1510 N N . ARG A 1 206 ? -18.269 -6.404 41.552 1.00 70.56 206 ARG A N 1
ATOM 1511 C CA . ARG A 1 206 ? -17.150 -6.874 42.375 1.00 70.56 206 ARG A CA 1
ATOM 1512 C C . ARG 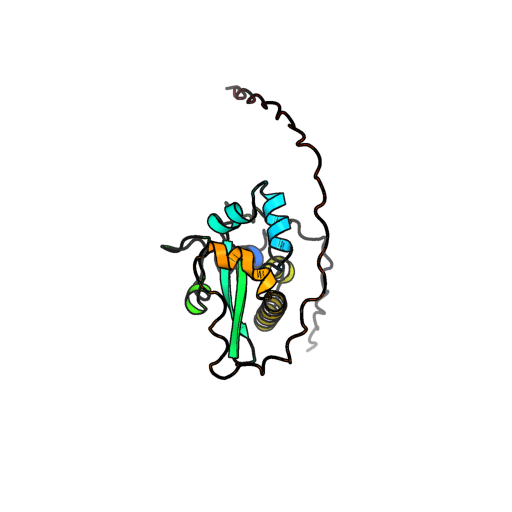A 1 206 ? -17.290 -8.357 42.680 1.00 70.56 206 ARG A C 1
ATOM 1514 O O . ARG A 1 206 ? -18.454 -8.814 42.741 1.00 70.56 206 ARG A O 1
#

Sequence (206 aa):
MSRSASAGGRRSGPPVSSCDCRDCRAACLNSPGWFRPGQVKALAIHLGESIEDVFRARLAVGVTAMPDGSLRHGVMPHKLRDGKKPGSVWTLEELARPGRCVFYDRGVCTIYPVRPEECARMIHGARDAEAVAVRRAIVGHWTPQALAPFAALTGVRLFGAPPAGAAGKAGPGRKPTGKGPAGKGPAAESGARRAVRPRPPRRGSR

Radius of gyration: 23.46 Å; chains: 1; bounding box: 48×77×78 Å

Foldseek 3Di:
DDDDDPDPPPPPDDQPLWLQDPQSLVCQFFAAAFAALCLLVVLCVVVVHDSLVCQQQWKEWEWDADPVRDIFIGITTDFDDPPDGGLAYAYPVRRNGGGHGPQQPPSTRVCSVSGHPLSSPSPDDDDPVNSSVSRNVRRVNDDCVSCVVSCVSHVHDRDDDDPPPPPPDPDPDDDDDDDDDDDDDDDDDDDDDDDDDDDDDDDDDD